Protein AF-A0A128EKQ8-F1 (afdb_monomer_lite)

Structure (mmCIF, N/CA/C/O backbone):
data_AF-A0A128EKQ8-F1
#
_entry.id   AF-A0A128EKQ8-F1
#
loop_
_atom_site.group_PDB
_atom_site.id
_atom_site.type_symbol
_atom_site.label_atom_id
_atom_site.label_alt_id
_atom_site.label_comp_id
_atom_site.label_asym_id
_atom_site.label_entity_id
_atom_site.label_seq_id
_atom_site.pdbx_PDB_ins_code
_atom_site.Cartn_x
_atom_site.Cartn_y
_atom_site.Cartn_z
_atom_site.occupancy
_atom_site.B_iso_or_equiv
_atom_site.auth_seq_id
_atom_site.auth_comp_id
_atom_site.auth_asym_id
_atom_site.auth_atom_id
_atom_site.pdbx_PDB_model_num
ATOM 1 N N . MET A 1 1 ? 12.136 -13.007 -8.899 1.00 87.38 1 MET A N 1
ATOM 2 C CA . MET A 1 1 ? 11.339 -11.833 -8.479 1.00 87.38 1 MET A CA 1
ATOM 3 C C . MET A 1 1 ? 12.293 -10.833 -7.855 1.00 87.38 1 MET A C 1
ATOM 5 O O . MET A 1 1 ? 13.131 -11.245 -7.064 1.00 87.38 1 MET A O 1
ATOM 9 N N . TYR A 1 2 ? 12.200 -9.567 -8.246 1.00 92.62 2 TYR A N 1
ATOM 10 C CA . TYR A 1 2 ? 13.039 -8.482 -7.737 1.00 92.62 2 TYR A CA 1
ATOM 11 C C . TYR A 1 2 ? 12.142 -7.427 -7.087 1.00 92.62 2 TYR A C 1
ATOM 13 O O . TYR A 1 2 ? 10.968 -7.324 -7.442 1.00 92.62 2 TYR A O 1
ATOM 21 N N . ASP A 1 3 ? 12.674 -6.678 -6.122 1.00 93.31 3 ASP A N 1
ATOM 22 C CA . ASP A 1 3 ? 11.979 -5.492 -5.620 1.00 93.31 3 ASP A CA 1
ATOM 23 C C . ASP A 1 3 ? 11.950 -4.441 -6.737 1.00 93.31 3 ASP A C 1
ATOM 25 O O . ASP A 1 3 ? 12.912 -4.289 -7.484 1.00 93.31 3 ASP A O 1
ATOM 29 N N . GLU A 1 4 ? 10.848 -3.711 -6.875 1.00 92.31 4 GLU A N 1
ATOM 30 C CA . GLU A 1 4 ? 10.777 -2.628 -7.855 1.00 92.31 4 GLU A CA 1
ATOM 31 C C . GLU A 1 4 ? 11.747 -1.496 -7.483 1.00 92.31 4 GLU A C 1
ATOM 33 O O . GLU A 1 4 ? 12.268 -0.797 -8.352 1.00 92.31 4 GLU A O 1
ATOM 38 N N . ARG A 1 5 ? 12.050 -1.325 -6.193 1.00 92.25 5 ARG A N 1
ATOM 39 C CA . ARG A 1 5 ? 12.986 -0.313 -5.708 1.00 92.25 5 ARG A CA 1
ATOM 40 C C . ARG A 1 5 ? 14.383 -0.900 -5.524 1.00 92.25 5 ARG A C 1
ATOM 42 O O . ARG A 1 5 ? 14.526 -1.987 -4.970 1.00 92.25 5 ARG A O 1
ATOM 49 N N . PRO A 1 6 ? 15.443 -0.117 -5.794 1.00 92.06 6 PRO A N 1
ATOM 50 C CA . PRO A 1 6 ? 16.815 -0.565 -5.555 1.00 92.06 6 PRO A CA 1
ATOM 51 C C . PRO A 1 6 ? 17.113 -0.821 -4.070 1.00 92.06 6 PRO A C 1
ATOM 53 O O . PRO A 1 6 ? 18.037 -1.563 -3.739 1.00 92.06 6 PRO A O 1
ATOM 56 N N . LYS A 1 7 ? 16.370 -0.175 -3.159 1.00 92.31 7 LYS A N 1
ATOM 57 C CA . LYS A 1 7 ? 16.489 -0.365 -1.710 1.00 92.31 7 LYS A CA 1
ATOM 58 C C . LYS A 1 7 ? 15.235 0.114 -0.975 1.00 92.31 7 LYS A C 1
ATOM 60 O O . LYS A 1 7 ? 14.566 1.053 -1.398 1.00 92.31 7 LYS A O 1
ATOM 65 N N . ASN A 1 8 ? 14.959 -0.496 0.179 1.00 86.69 8 ASN A N 1
ATOM 66 C CA . ASN A 1 8 ? 13.808 -0.184 1.036 1.00 86.69 8 ASN A CA 1
ATOM 67 C C . ASN A 1 8 ? 14.113 0.761 2.214 1.00 86.69 8 ASN A C 1
ATOM 69 O O . ASN A 1 8 ? 13.302 0.855 3.144 1.00 86.69 8 ASN A O 1
ATOM 73 N N . ASP A 1 9 ? 15.249 1.461 2.196 1.00 88.69 9 ASP A N 1
ATOM 74 C CA . ASP A 1 9 ? 15.597 2.437 3.230 1.00 88.69 9 ASP A CA 1
ATOM 75 C C . ASP A 1 9 ? 14.764 3.727 3.130 1.00 88.69 9 ASP A C 1
ATOM 77 O O . ASP A 1 9 ? 14.111 4.009 2.121 1.00 88.69 9 ASP A O 1
ATOM 81 N N . PHE A 1 10 ? 14.778 4.502 4.215 1.00 81.94 10 PHE A N 1
ATOM 82 C CA . PHE A 1 10 ? 13.997 5.729 4.342 1.00 81.94 10 PHE A CA 1
ATOM 83 C C . PHE A 1 10 ? 14.311 6.746 3.235 1.00 81.94 10 PHE A C 1
ATOM 85 O O . PHE A 1 10 ? 13.386 7.236 2.590 1.00 81.94 10 PHE A O 1
ATOM 92 N N . PHE A 1 11 ? 15.590 7.028 2.969 1.00 86.31 11 PHE A N 1
ATOM 93 C CA . PHE A 1 11 ? 15.992 8.051 2.002 1.00 86.31 11 PHE A CA 1
ATOM 94 C C . PHE A 1 11 ? 15.621 7.660 0.574 1.00 86.31 11 PHE A C 1
ATOM 96 O O . PHE A 1 11 ? 15.046 8.472 -0.148 1.00 86.31 11 PHE A O 1
ATOM 103 N N . THR A 1 12 ? 15.872 6.408 0.181 1.00 87.44 12 THR A N 1
ATOM 104 C CA . THR A 1 12 ? 15.485 5.902 -1.145 1.00 87.44 12 THR A CA 1
ATOM 105 C C . THR A 1 12 ? 13.978 6.046 -1.364 1.00 87.44 12 THR A C 1
ATOM 107 O O . THR A 1 12 ? 13.553 6.593 -2.381 1.00 87.44 12 THR A O 1
ATOM 110 N N . LYS A 1 13 ? 13.154 5.654 -0.382 1.00 86.25 13 LYS A N 1
ATOM 111 C CA . LYS A 1 13 ? 11.691 5.817 -0.449 1.00 86.25 13 LYS A CA 1
ATOM 112 C C . LYS A 1 13 ? 11.272 7.282 -0.564 1.00 86.25 13 LYS A C 1
ATOM 114 O O . LYS A 1 13 ? 10.381 7.590 -1.351 1.00 86.25 13 LYS A O 1
ATOM 119 N N . VAL A 1 14 ? 11.895 8.178 0.202 1.00 85.25 14 VAL A N 1
ATOM 120 C CA . VAL A 1 14 ? 11.592 9.617 0.169 1.00 85.25 14 VAL A CA 1
ATOM 121 C C . VAL A 1 14 ? 11.915 10.214 -1.199 1.00 85.25 14 VAL A C 1
ATOM 123 O O . VAL A 1 14 ? 11.042 10.834 -1.800 1.00 85.25 14 VAL A O 1
ATOM 126 N N . PHE A 1 15 ? 13.115 9.982 -1.738 1.00 88.62 15 PHE A N 1
ATOM 127 C CA . PHE A 1 15 ? 13.502 10.532 -3.041 1.00 88.62 15 PHE A CA 1
ATOM 128 C C . PHE A 1 15 ? 12.619 10.021 -4.182 1.00 88.62 15 PHE A C 1
ATOM 130 O O . PHE A 1 15 ? 12.241 10.805 -5.051 1.00 88.62 15 PHE A O 1
ATOM 137 N N . ILE A 1 16 ? 12.233 8.741 -4.157 1.00 86.25 16 ILE A N 1
ATOM 138 C CA . ILE A 1 16 ? 11.288 8.173 -5.130 1.00 86.25 16 ILE A CA 1
ATOM 139 C C . ILE A 1 16 ? 9.922 8.861 -5.027 1.00 86.25 16 ILE A C 1
ATOM 141 O O . ILE A 1 16 ? 9.394 9.330 -6.034 1.00 86.25 16 ILE A O 1
ATOM 145 N N . ARG A 1 17 ? 9.358 8.953 -3.816 1.00 82.75 17 ARG A N 1
ATOM 146 C CA . ARG A 1 17 ? 8.004 9.489 -3.587 1.00 82.75 17 ARG A CA 1
ATOM 147 C C . ARG A 1 17 ? 7.889 10.985 -3.861 1.00 82.75 17 ARG A C 1
ATOM 149 O O . ARG A 1 17 ? 6.844 11.423 -4.321 1.00 82.75 17 ARG A O 1
ATOM 156 N N . LEU A 1 18 ? 8.949 11.752 -3.611 1.00 82.12 18 LEU A N 1
ATOM 157 C CA . LEU A 1 18 ? 9.000 13.179 -3.946 1.00 82.12 18 LEU A CA 1
ATOM 158 C C . LEU A 1 18 ? 9.312 13.431 -5.431 1.00 82.12 18 LEU A C 1
ATOM 160 O O . LEU A 1 18 ? 9.369 14.579 -5.854 1.00 82.12 18 LEU A O 1
ATOM 164 N N . GLY A 1 19 ? 9.554 12.381 -6.223 1.00 79.31 19 GLY A N 1
ATOM 165 C CA . GLY A 1 19 ? 9.932 12.506 -7.632 1.00 79.31 19 GLY A CA 1
ATOM 166 C C . GLY A 1 19 ? 11.354 13.029 -7.855 1.00 79.31 19 GLY A C 1
ATOM 167 O O . GLY A 1 19 ? 11.751 13.257 -8.994 1.00 79.31 19 GLY A O 1
ATOM 168 N N . ILE A 1 20 ? 12.165 13.161 -6.803 1.00 83.44 20 ILE A N 1
ATOM 169 C CA . ILE A 1 20 ? 13.532 13.697 -6.860 1.00 83.44 20 ILE A CA 1
ATOM 170 C C . ILE A 1 20 ? 14.529 12.562 -7.140 1.00 83.44 20 ILE A C 1
ATOM 172 O O . ILE A 1 20 ? 15.524 12.356 -6.440 1.00 83.44 20 ILE A O 1
ATOM 176 N N . LYS A 1 21 ? 14.245 11.783 -8.190 1.00 82.25 21 LYS A N 1
ATOM 177 C CA . LYS A 1 21 ? 15.022 10.590 -8.555 1.00 82.25 21 LYS A CA 1
ATOM 178 C C . LYS A 1 21 ? 16.456 10.910 -8.979 1.00 82.25 21 LYS A C 1
ATOM 180 O O . LYS A 1 21 ? 17.285 10.008 -8.973 1.00 82.25 21 LYS A O 1
ATOM 185 N N . VAL A 1 22 ? 16.778 12.167 -9.301 1.00 85.38 22 VAL A N 1
ATOM 186 C CA . VAL A 1 22 ? 18.135 12.592 -9.692 1.00 85.38 22 VAL A CA 1
ATOM 187 C C . VAL A 1 22 ? 19.197 12.170 -8.666 1.00 85.38 22 VAL A C 1
ATOM 189 O O . VAL A 1 22 ? 20.250 11.673 -9.056 1.00 85.38 22 VAL A O 1
ATOM 192 N N . PHE A 1 23 ? 18.883 12.220 -7.365 1.00 87.25 23 PHE A N 1
ATOM 193 C CA . PHE A 1 23 ? 19.805 11.832 -6.286 1.00 87.25 23 PHE A CA 1
ATOM 194 C C . PHE A 1 23 ? 20.034 10.321 -6.158 1.00 87.25 23 PHE A C 1
ATOM 196 O O . PHE A 1 23 ? 20.970 9.879 -5.493 1.00 87.25 23 PHE A O 1
ATOM 203 N N . ILE A 1 24 ? 19.182 9.511 -6.782 1.00 90.06 24 ILE A N 1
ATOM 204 C CA . ILE A 1 24 ? 19.256 8.047 -6.740 1.00 90.06 24 ILE A CA 1
ATOM 205 C C . ILE A 1 24 ? 19.333 7.424 -8.137 1.00 90.06 24 ILE A C 1
ATOM 207 O O . ILE A 1 24 ? 19.328 6.200 -8.245 1.00 90.06 24 ILE A O 1
ATOM 211 N N . LYS A 1 25 ? 19.459 8.230 -9.200 1.00 91.44 25 LYS A N 1
ATOM 212 C CA . LYS A 1 25 ? 19.458 7.769 -10.597 1.00 91.44 25 LYS A CA 1
ATOM 213 C C . LYS A 1 25 ? 20.523 6.702 -10.833 1.00 91.44 25 LYS A C 1
ATOM 215 O O . LYS A 1 25 ? 20.217 5.641 -11.363 1.00 91.44 25 LYS A O 1
ATOM 220 N N . ASN A 1 26 ? 21.745 6.937 -10.355 1.00 92.62 26 ASN A N 1
ATOM 221 C CA . ASN A 1 26 ? 22.836 5.968 -10.489 1.00 92.62 26 ASN A CA 1
ATOM 222 C C . ASN A 1 26 ? 22.538 4.660 -9.747 1.00 92.62 26 ASN A C 1
ATOM 224 O O . ASN A 1 26 ? 22.802 3.589 -10.281 1.00 92.62 26 ASN A O 1
ATOM 228 N N . LYS A 1 27 ? 21.930 4.729 -8.555 1.00 93.38 27 LYS A N 1
ATOM 229 C CA . LYS A 1 27 ? 21.542 3.532 -7.794 1.00 93.38 27 LYS A CA 1
ATOM 230 C C . LYS A 1 27 ? 20.471 2.724 -8.525 1.00 93.38 27 LYS A C 1
ATOM 232 O O . LYS A 1 27 ? 20.590 1.507 -8.591 1.00 93.38 27 LYS A O 1
ATOM 237 N N . ILE A 1 28 ? 19.462 3.395 -9.084 1.00 94.38 28 ILE A N 1
ATOM 238 C CA . ILE A 1 28 ? 18.415 2.758 -9.896 1.00 94.38 28 ILE A CA 1
ATOM 239 C C . ILE A 1 28 ? 19.052 2.094 -11.126 1.00 94.38 28 ILE A C 1
ATOM 241 O O . ILE A 1 28 ? 18.826 0.914 -11.366 1.00 94.38 28 ILE A O 1
ATOM 245 N N . ASN A 1 29 ? 19.901 2.814 -11.863 1.00 95.12 29 ASN A N 1
ATOM 246 C CA . ASN A 1 29 ? 20.552 2.289 -13.064 1.00 95.12 29 ASN A CA 1
ATOM 247 C C . ASN A 1 29 ? 21.431 1.067 -12.773 1.00 95.12 29 ASN A C 1
ATOM 249 O O . ASN A 1 29 ? 21.309 0.068 -13.471 1.00 95.12 29 ASN A O 1
ATOM 253 N N . ILE A 1 30 ? 22.284 1.126 -11.745 1.00 95.94 30 ILE A N 1
ATOM 254 C CA . ILE A 1 30 ? 23.130 -0.010 -11.343 1.00 95.94 30 ILE A CA 1
ATOM 255 C C . ILE A 1 30 ? 22.255 -1.209 -10.966 1.00 95.94 30 ILE A C 1
ATOM 257 O O . ILE A 1 30 ? 22.499 -2.317 -11.429 1.00 95.94 30 ILE A O 1
ATOM 261 N N . TYR A 1 31 ? 21.205 -0.984 -10.174 1.00 96.75 31 TYR A N 1
ATOM 262 C CA . TYR A 1 31 ? 20.294 -2.041 -9.745 1.00 96.75 31 TYR A CA 1
ATOM 263 C C . TYR A 1 31 ? 19.640 -2.769 -10.926 1.00 96.75 31 TYR A C 1
ATOM 265 O O . TYR A 1 31 ? 19.720 -3.992 -11.018 1.00 96.75 31 TYR A O 1
ATOM 273 N N . TYR A 1 32 ? 19.046 -2.023 -11.858 1.00 96.06 32 TYR A N 1
ATOM 274 C CA . TYR A 1 32 ? 18.362 -2.610 -13.008 1.00 96.06 32 TYR A CA 1
ATOM 275 C C . TYR A 1 32 ? 19.317 -3.172 -14.065 1.00 96.06 32 TYR A C 1
ATOM 277 O O . TYR A 1 32 ? 18.990 -4.188 -14.673 1.00 96.06 32 TYR A O 1
ATOM 285 N N . ASN A 1 33 ? 20.499 -2.578 -14.260 1.00 94.62 33 ASN A N 1
ATOM 286 C CA . ASN A 1 33 ? 21.527 -3.165 -15.122 1.00 94.62 33 ASN A CA 1
ATOM 287 C C . ASN A 1 33 ? 21.983 -4.523 -14.568 1.00 94.62 33 ASN A C 1
ATOM 289 O O . ASN A 1 33 ? 22.048 -5.483 -15.325 1.00 94.62 33 ASN A O 1
ATOM 293 N N . ASN A 1 34 ? 22.191 -4.641 -13.251 1.00 95.38 34 ASN A N 1
ATOM 294 C CA . ASN A 1 34 ? 22.535 -5.921 -12.629 1.00 95.38 34 ASN A CA 1
ATOM 295 C C . ASN A 1 34 ? 21.426 -6.964 -12.833 1.00 95.38 34 ASN A C 1
ATOM 297 O O . ASN A 1 34 ? 21.718 -8.127 -13.102 1.00 95.38 34 ASN A O 1
ATOM 301 N N . ILE A 1 35 ? 20.149 -6.578 -12.723 1.00 94.81 35 ILE A N 1
ATOM 302 C CA . ILE A 1 35 ? 19.030 -7.486 -13.033 1.00 94.81 35 ILE A CA 1
ATOM 303 C C . ILE A 1 35 ? 19.104 -7.931 -14.494 1.00 94.81 35 ILE A C 1
ATOM 305 O O . ILE A 1 35 ? 18.999 -9.123 -14.781 1.00 94.81 35 ILE A O 1
ATOM 309 N N . LEU A 1 36 ? 19.299 -6.983 -15.411 1.00 92.44 36 LEU A N 1
ATOM 310 C CA . LEU A 1 36 ? 19.353 -7.246 -16.842 1.00 92.44 36 LEU A CA 1
ATOM 311 C C . LEU A 1 36 ? 20.521 -8.172 -17.205 1.00 92.44 36 LEU A C 1
ATOM 313 O O . LEU A 1 36 ? 20.341 -9.084 -18.006 1.00 92.44 36 LEU A O 1
ATOM 317 N N . GLU A 1 37 ? 21.704 -7.962 -16.629 1.00 91.19 37 GLU A N 1
ATOM 318 C CA . GLU A 1 37 ? 22.904 -8.784 -16.831 1.00 91.19 37 GLU A CA 1
ATOM 319 C C . GLU A 1 37 ? 22.719 -10.217 -16.330 1.00 91.19 37 GLU A C 1
ATOM 321 O O . GLU A 1 37 ? 23.063 -11.151 -17.049 1.00 91.19 37 GLU A O 1
ATOM 326 N N . ASN A 1 38 ? 22.094 -10.393 -15.163 1.00 90.31 38 ASN A N 1
ATOM 327 C CA . ASN A 1 38 ? 21.831 -11.710 -14.573 1.00 90.31 38 ASN A CA 1
ATOM 328 C C . ASN A 1 38 ? 20.631 -12.447 -15.191 1.00 90.31 38 ASN A C 1
ATOM 330 O O . ASN A 1 38 ? 20.404 -13.618 -14.890 1.00 90.31 38 ASN A O 1
ATOM 334 N N . SER A 1 39 ? 19.849 -11.775 -16.036 1.00 85.25 39 SER A N 1
ATOM 335 C CA . SER A 1 39 ? 18.696 -12.370 -16.707 1.00 85.25 39 SER A CA 1
ATOM 336 C C . SER A 1 39 ? 19.102 -12.924 -18.073 1.00 85.25 39 SER A C 1
ATOM 338 O O . SER A 1 39 ? 19.519 -12.178 -18.964 1.00 85.25 39 SER A O 1
ATOM 340 N N . LEU A 1 40 ? 18.950 -14.236 -18.257 1.00 77.94 40 LEU A N 1
ATOM 341 C CA . LEU A 1 40 ? 19.087 -14.890 -19.558 1.00 77.94 40 LEU A CA 1
ATOM 342 C C . LEU A 1 40 ? 17.722 -14.904 -20.254 1.00 77.94 40 LEU A C 1
ATOM 344 O O . LEU A 1 40 ? 16.796 -15.504 -19.727 1.00 77.94 40 LEU A O 1
ATOM 348 N N . LYS A 1 41 ? 17.638 -14.233 -21.413 1.00 86.38 41 LYS A N 1
ATOM 349 C CA . LYS A 1 41 ? 16.508 -14.189 -22.364 1.00 86.38 41 LYS A CA 1
ATOM 350 C C . LYS A 1 41 ? 15.118 -14.089 -21.711 1.00 86.38 41 LYS A C 1
ATOM 352 O O . LYS A 1 41 ? 14.512 -15.083 -21.331 1.00 86.38 41 LYS A O 1
ATOM 357 N N . LEU A 1 42 ? 14.595 -12.870 -21.635 1.00 92.44 42 LEU A N 1
ATOM 358 C CA . LEU A 1 42 ? 13.289 -12.582 -21.047 1.00 92.44 42 LEU A CA 1
ATOM 359 C C . LEU A 1 42 ? 12.203 -12.536 -22.124 1.00 92.44 42 LEU A C 1
ATOM 361 O O . LEU A 1 42 ? 12.261 -11.696 -23.020 1.00 92.44 42 LEU A O 1
ATOM 365 N N . ASP A 1 43 ? 11.184 -13.383 -21.988 1.00 95.00 43 ASP A N 1
ATOM 366 C CA . ASP A 1 43 ? 9.967 -13.296 -22.806 1.00 95.00 43 ASP A CA 1
ATOM 367 C C . ASP A 1 43 ? 8.958 -12.300 -22.214 1.00 95.00 43 ASP A C 1
ATOM 369 O O . ASP A 1 43 ? 8.251 -11.617 -22.951 1.00 95.00 43 ASP A O 1
ATOM 373 N N . TYR A 1 44 ? 8.929 -12.169 -20.882 1.00 95.81 44 TYR A N 1
ATOM 374 C CA . TYR A 1 44 ? 8.026 -11.271 -20.161 1.00 95.81 44 TYR A CA 1
ATOM 375 C C . TYR A 1 44 ? 8.745 -10.516 -19.042 1.00 95.81 44 TYR A C 1
ATOM 377 O O . TYR A 1 44 ? 9.558 -11.080 -18.307 1.00 95.81 44 TYR A O 1
ATOM 385 N N . VAL A 1 45 ? 8.374 -9.251 -18.854 1.00 95.75 45 VAL A N 1
ATOM 386 C CA . VAL A 1 45 ? 8.672 -8.463 -17.655 1.00 95.75 45 VAL A CA 1
ATOM 387 C C . VAL A 1 45 ? 7.351 -7.946 -17.110 1.00 95.75 45 VAL A C 1
ATOM 389 O O . VAL A 1 45 ? 6.650 -7.172 -17.760 1.00 95.75 45 VAL A O 1
ATOM 392 N N . PHE A 1 46 ? 7.023 -8.391 -15.900 1.00 96.31 46 PHE A N 1
ATOM 393 C CA . PHE A 1 46 ? 5.832 -7.965 -15.182 1.00 96.31 46 PHE A CA 1
ATOM 394 C C . PHE A 1 46 ? 6.204 -6.959 -14.093 1.00 96.31 46 PHE A C 1
ATOM 396 O O . PHE A 1 46 ? 7.005 -7.265 -13.206 1.00 96.31 46 PHE A O 1
ATOM 403 N N . ILE A 1 47 ? 5.634 -5.758 -14.170 1.00 95.44 47 ILE A N 1
ATOM 404 C CA . ILE A 1 47 ? 5.931 -4.636 -13.280 1.00 95.44 47 ILE A CA 1
ATOM 405 C C . ILE A 1 47 ? 4.674 -4.299 -12.484 1.00 95.44 47 ILE A C 1
ATOM 407 O O . ILE A 1 47 ? 3.666 -3.870 -13.041 1.00 95.44 47 ILE A O 1
ATOM 411 N N . ILE A 1 48 ? 4.752 -4.459 -11.166 1.00 93.69 48 ILE A N 1
ATOM 412 C CA . ILE A 1 48 ? 3.662 -4.114 -10.253 1.00 93.69 48 ILE A CA 1
ATOM 413 C C . ILE A 1 48 ? 3.922 -2.707 -9.714 1.00 93.69 48 ILE A C 1
ATOM 415 O O . ILE A 1 48 ? 4.888 -2.491 -8.984 1.00 93.69 48 ILE A O 1
ATOM 419 N N . SER A 1 49 ? 3.056 -1.765 -10.077 1.00 90.44 49 SER A N 1
ATOM 420 C CA . SER A 1 49 ? 2.995 -0.389 -9.571 1.00 90.44 49 SER A CA 1
ATOM 421 C C . SER A 1 49 ? 4.338 0.334 -9.543 1.00 90.44 49 SER A C 1
ATOM 423 O O . SER A 1 49 ? 4.852 0.640 -8.460 1.00 90.44 49 SER A O 1
ATOM 425 N N . PRO A 1 50 ? 4.909 0.624 -10.725 1.00 92.19 50 PRO A N 1
ATOM 426 C CA . PRO A 1 50 ? 6.238 1.204 -10.850 1.00 92.19 50 PRO A CA 1
ATOM 427 C C . PRO A 1 50 ? 6.402 2.473 -10.003 1.00 92.19 50 PRO A C 1
ATOM 429 O O . PRO A 1 50 ? 5.613 3.419 -10.088 1.00 92.19 50 PRO A O 1
ATOM 432 N N . GLU A 1 51 ? 7.467 2.519 -9.203 1.00 90.31 51 GLU A N 1
ATOM 433 C CA . GLU A 1 51 ? 7.860 3.690 -8.422 1.00 90.31 51 GLU A CA 1
ATOM 434 C C . GLU A 1 51 ? 9.212 4.230 -8.885 1.00 90.31 51 GLU A C 1
ATOM 436 O O . GLU A 1 51 ? 9.383 5.445 -8.999 1.00 90.31 51 GLU A O 1
ATOM 441 N N . SER A 1 52 ? 10.179 3.359 -9.170 1.00 92.31 52 SER A N 1
ATOM 442 C CA . SER A 1 52 ? 11.576 3.692 -9.422 1.00 92.31 52 SER A CA 1
ATOM 443 C C . SER A 1 52 ? 12.004 3.507 -10.879 1.00 92.31 52 SER A C 1
ATOM 445 O O . SER A 1 52 ? 12.683 4.411 -11.381 1.00 92.31 52 SER A O 1
ATOM 447 N N . ILE A 1 53 ? 11.550 2.449 -11.565 1.00 93.44 53 ILE A N 1
ATOM 448 C CA . ILE A 1 53 ? 11.934 2.124 -12.948 1.00 93.44 53 ILE A CA 1
ATOM 449 C C . ILE A 1 53 ? 11.648 3.292 -13.903 1.00 93.44 53 ILE A C 1
ATOM 451 O O . ILE A 1 53 ? 10.741 4.103 -13.679 1.00 93.44 53 ILE A O 1
ATOM 455 N N . THR A 1 54 ? 12.463 3.416 -14.950 1.00 93.44 54 THR A N 1
ATOM 456 C CA . THR A 1 54 ? 12.365 4.492 -15.942 1.00 93.44 54 THR A CA 1
ATOM 457 C C . THR A 1 54 ? 12.143 3.940 -17.345 1.00 93.44 54 THR A C 1
ATOM 459 O O . THR A 1 54 ? 12.432 2.778 -17.627 1.00 93.44 54 THR A O 1
ATOM 462 N N . VAL A 1 55 ? 11.662 4.806 -18.239 1.00 94.50 55 VAL A N 1
ATOM 463 C CA . VAL A 1 55 ? 11.528 4.523 -19.676 1.00 94.50 55 VAL A CA 1
ATOM 464 C C . VAL A 1 55 ? 12.857 4.048 -20.266 1.00 94.50 55 VAL A C 1
ATOM 466 O O . VAL A 1 55 ? 12.890 3.068 -21.002 1.00 94.50 55 VAL A O 1
ATOM 469 N N . GLU A 1 56 ? 13.965 4.695 -19.888 1.00 95.12 56 GLU A N 1
ATOM 470 C CA . GLU A 1 56 ? 15.300 4.342 -20.383 1.00 95.12 56 GLU A CA 1
ATOM 471 C C . GLU A 1 56 ? 15.671 2.904 -20.000 1.00 95.12 56 GLU A C 1
ATOM 473 O O . GLU A 1 56 ? 16.289 2.188 -20.783 1.00 95.12 56 GLU A O 1
ATOM 478 N N . ILE A 1 57 ? 15.276 2.465 -18.802 1.00 95.56 57 ILE A N 1
ATOM 479 C CA . ILE A 1 57 ? 15.512 1.099 -18.340 1.00 95.56 57 ILE A CA 1
ATOM 480 C C . ILE A 1 57 ? 14.637 0.119 -19.119 1.00 95.56 57 ILE A C 1
ATOM 482 O O . ILE A 1 57 ? 15.173 -0.851 -19.642 1.00 95.56 57 ILE A O 1
ATOM 486 N N . ILE A 1 58 ? 13.331 0.374 -19.263 1.00 95.44 58 ILE A N 1
ATOM 487 C CA . ILE A 1 58 ? 12.439 -0.503 -20.046 1.00 95.44 58 ILE A CA 1
ATOM 488 C C . ILE A 1 58 ? 12.957 -0.678 -21.479 1.00 95.44 58 ILE A C 1
ATOM 490 O O . ILE A 1 58 ? 12.989 -1.800 -21.980 1.00 95.44 58 ILE A O 1
ATOM 494 N N . ASN A 1 59 ? 13.429 0.397 -22.113 1.00 95.56 59 ASN A N 1
ATOM 495 C CA . ASN A 1 59 ? 14.004 0.316 -23.454 1.00 95.56 59 ASN A CA 1
ATOM 496 C C . ASN A 1 59 ? 15.248 -0.581 -23.489 1.00 95.56 59 ASN A C 1
ATOM 498 O O . ASN A 1 59 ? 15.308 -1.467 -24.330 1.00 95.56 59 ASN A O 1
ATOM 502 N N . LYS A 1 60 ? 16.161 -0.489 -22.512 1.00 95.12 60 LYS A N 1
ATOM 503 C CA . LYS A 1 60 ? 17.302 -1.426 -22.419 1.00 95.12 60 LYS A CA 1
ATOM 504 C C . LYS A 1 60 ? 16.874 -2.889 -22.291 1.00 95.12 60 LYS A C 1
ATOM 506 O O . LYS A 1 60 ? 17.529 -3.774 -22.839 1.00 95.12 60 LYS A O 1
ATOM 511 N N . PHE A 1 61 ? 15.798 -3.156 -21.548 1.00 94.94 61 PHE A N 1
ATOM 512 C CA . PHE A 1 61 ? 15.242 -4.505 -21.444 1.00 94.94 61 PHE A CA 1
ATOM 513 C C . PHE A 1 61 ? 14.752 -5.009 -22.808 1.00 94.94 61 PHE A C 1
ATOM 515 O O . PHE A 1 61 ? 15.056 -6.152 -23.158 1.00 94.94 61 PHE A O 1
ATOM 522 N N . LYS A 1 62 ? 14.058 -4.161 -23.581 1.00 94.00 62 LYS A N 1
ATOM 523 C CA . LYS A 1 62 ? 13.594 -4.470 -24.944 1.00 94.00 62 LYS A CA 1
ATOM 524 C C . LYS A 1 62 ? 14.748 -4.620 -25.939 1.00 94.00 62 LYS A C 1
ATOM 526 O O . LYS A 1 62 ? 14.757 -5.579 -26.700 1.00 94.00 62 LYS A O 1
ATOM 531 N N . ASP A 1 63 ? 15.759 -3.757 -25.879 1.00 93.88 63 ASP A N 1
ATOM 532 C CA . ASP A 1 63 ? 16.930 -3.811 -26.767 1.00 93.88 63 ASP A CA 1
ATOM 533 C C . ASP A 1 63 ? 17.701 -5.129 -26.603 1.00 93.88 63 ASP A C 1
ATOM 535 O O . ASP A 1 63 ? 18.121 -5.746 -27.581 1.00 93.88 63 ASP A O 1
ATOM 539 N N . LYS A 1 64 ? 17.851 -5.606 -25.359 1.00 93.44 64 LYS A N 1
ATOM 540 C CA . LYS A 1 64 ? 18.492 -6.899 -25.074 1.00 93.44 64 LYS A CA 1
ATOM 541 C C . LYS A 1 64 ? 17.598 -8.095 -25.433 1.00 93.44 64 LYS A C 1
ATOM 543 O O . LYS A 1 64 ? 18.110 -9.190 -25.659 1.00 93.44 64 LYS A O 1
ATOM 548 N N . ASN A 1 65 ? 16.279 -7.913 -25.462 1.00 93.69 65 ASN A N 1
ATOM 549 C CA . ASN A 1 65 ? 15.297 -8.978 -25.662 1.00 93.69 65 ASN A CA 1
ATOM 550 C C . ASN A 1 65 ? 14.234 -8.524 -26.684 1.00 93.69 65 ASN A C 1
ATOM 552 O O . ASN A 1 65 ? 13.162 -8.075 -26.281 1.00 93.69 65 ASN A O 1
ATOM 556 N N . PRO A 1 66 ? 14.485 -8.656 -28.001 1.00 90.44 66 PRO A N 1
ATOM 557 C CA . PRO A 1 66 ? 13.624 -8.071 -29.039 1.00 90.44 66 PRO A CA 1
ATOM 558 C C . PRO A 1 66 ? 12.151 -8.515 -29.018 1.00 90.44 66 PRO A C 1
ATOM 560 O O . PRO A 1 66 ? 11.285 -7.784 -29.485 1.00 90.44 66 PRO A O 1
ATOM 563 N N . ASN A 1 67 ? 11.858 -9.695 -28.458 1.00 93.50 67 ASN A N 1
ATOM 564 C CA . ASN A 1 67 ? 10.499 -10.243 -28.350 1.00 93.50 67 ASN A CA 1
ATOM 565 C C . ASN A 1 67 ? 9.859 -10.025 -26.968 1.00 93.50 67 ASN A C 1
ATOM 567 O O . ASN A 1 67 ? 8.805 -10.595 -26.687 1.00 93.50 67 ASN A O 1
ATOM 571 N N . LEU A 1 68 ? 10.501 -9.246 -26.094 1.00 96.38 68 LEU A N 1
ATOM 572 C CA . LEU A 1 68 ? 10.059 -9.039 -24.723 1.00 96.38 68 LEU A CA 1
ATOM 573 C C . LEU A 1 68 ? 8.689 -8.366 -24.661 1.00 96.38 68 LEU A C 1
ATOM 575 O O . LEU A 1 68 ? 8.485 -7.296 -25.234 1.00 96.38 68 LEU A O 1
ATOM 579 N N . LYS A 1 69 ? 7.798 -8.952 -23.861 1.00 97.44 69 LYS A N 1
ATOM 580 C CA . LYS A 1 69 ? 6.502 -8.386 -23.505 1.00 97.44 69 LYS A CA 1
ATOM 581 C C . LYS A 1 69 ? 6.547 -7.706 -22.146 1.00 97.44 69 LYS A C 1
ATOM 583 O O . LYS A 1 69 ? 6.903 -8.314 -21.136 1.00 97.44 69 LYS A O 1
ATOM 588 N N . ILE A 1 70 ? 6.166 -6.436 -22.115 1.00 97.38 70 ILE A N 1
ATOM 589 C CA . ILE A 1 70 ? 6.054 -5.653 -20.887 1.00 97.38 70 ILE A CA 1
ATOM 590 C C . ILE A 1 70 ? 4.601 -5.661 -20.430 1.00 97.38 70 ILE A C 1
ATOM 592 O O . ILE A 1 70 ? 3.709 -5.233 -21.158 1.00 97.38 70 ILE A O 1
ATOM 596 N N . ILE A 1 71 ? 4.369 -6.109 -19.202 1.00 97.38 71 ILE A N 1
ATOM 597 C CA . ILE A 1 71 ? 3.055 -6.066 -18.567 1.00 97.38 71 ILE A CA 1
ATOM 598 C C . ILE A 1 71 ? 3.163 -5.179 -17.331 1.00 97.38 71 ILE A C 1
ATOM 600 O O . ILE A 1 71 ? 4.030 -5.398 -16.484 1.00 97.38 71 ILE A O 1
ATOM 604 N N . ILE A 1 72 ? 2.286 -4.186 -17.213 1.00 96.56 72 ILE A N 1
ATOM 605 C CA . ILE A 1 72 ? 2.227 -3.295 -16.050 1.00 96.56 72 ILE A CA 1
ATOM 606 C C . ILE A 1 72 ? 0.901 -3.501 -15.331 1.00 96.56 72 ILE A C 1
ATOM 608 O O . ILE A 1 72 ? -0.149 -3.479 -15.961 1.00 96.56 72 ILE A O 1
ATOM 612 N N . TYR A 1 73 ? 0.939 -3.668 -14.012 1.00 96.00 73 TYR A N 1
ATOM 613 C CA . TYR A 1 73 ? -0.258 -3.692 -13.175 1.00 96.00 73 TYR A CA 1
ATOM 614 C C . TYR A 1 73 ? -0.192 -2.612 -12.100 1.00 96.00 73 TYR A C 1
ATOM 616 O O . TYR A 1 73 ? 0.701 -2.626 -11.256 1.00 96.00 73 TYR A O 1
ATOM 624 N N . MET A 1 74 ? -1.146 -1.686 -12.125 1.00 94.12 74 MET A N 1
ATOM 625 C CA . MET A 1 74 ? -1.306 -0.600 -11.166 1.00 94.12 74 MET A CA 1
ATOM 626 C C . MET A 1 74 ? -2.252 -1.029 -10.033 1.00 94.12 74 MET A C 1
ATOM 628 O O . MET A 1 74 ? -3.458 -1.150 -10.221 1.00 94.12 74 MET A O 1
ATOM 632 N N . TRP A 1 75 ? -1.700 -1.224 -8.836 1.00 92.50 75 TRP A N 1
ATOM 633 C CA . TRP A 1 75 ? -2.431 -1.450 -7.574 1.00 92.50 75 TRP A CA 1
ATOM 634 C C . TRP A 1 75 ? -2.743 -0.155 -6.799 1.00 92.50 75 TRP A C 1
ATOM 636 O O . TRP A 1 75 ? -3.186 -0.199 -5.656 1.00 92.50 75 TRP A O 1
ATOM 646 N N . ASP A 1 76 ? -2.380 0.996 -7.371 1.00 89.62 76 ASP A N 1
ATOM 647 C CA . ASP A 1 76 ? -2.609 2.351 -6.861 1.00 89.62 76 ASP A CA 1
ATOM 648 C C . ASP A 1 76 ? -2.963 3.223 -8.071 1.00 89.62 76 ASP A C 1
ATOM 650 O O . ASP A 1 76 ? -2.487 2.949 -9.174 1.00 89.62 76 ASP A O 1
ATOM 654 N N . SER A 1 77 ? -3.805 4.235 -7.877 1.00 90.06 77 SER A N 1
ATOM 655 C CA . SER A 1 77 ? -4.358 5.026 -8.974 1.00 90.06 77 SER A CA 1
ATOM 656 C C . SER A 1 77 ? -3.233 5.689 -9.774 1.00 90.06 77 SER A C 1
ATOM 658 O O . SER A 1 77 ? -2.298 6.256 -9.190 1.00 90.06 77 SER A O 1
ATOM 660 N N . ILE A 1 78 ? -3.338 5.738 -11.103 1.00 90.50 78 ILE A N 1
ATOM 661 C CA . ILE A 1 78 ? -2.333 6.372 -11.977 1.00 90.50 78 ILE A CA 1
ATOM 662 C C . ILE A 1 78 ? -2.128 7.844 -11.602 1.00 90.50 78 ILE A C 1
ATOM 664 O O . ILE A 1 78 ? -0.996 8.337 -11.607 1.00 90.50 78 ILE A O 1
ATOM 668 N N . LYS A 1 79 ? -3.182 8.541 -11.156 1.00 87.31 79 LYS A N 1
ATOM 669 C CA . LYS A 1 79 ? -3.090 9.926 -10.646 1.00 87.31 79 LYS A CA 1
ATOM 670 C C . LYS A 1 79 ? -2.078 10.099 -9.500 1.00 87.31 79 LYS A C 1
ATOM 672 O O . LYS A 1 79 ? -1.434 11.146 -9.406 1.00 87.31 79 LYS A O 1
ATOM 677 N N . ASN A 1 80 ? -1.895 9.076 -8.658 1.00 85.12 80 ASN A N 1
ATOM 678 C CA . ASN A 1 80 ? -0.945 9.078 -7.538 1.00 85.12 80 ASN A CA 1
ATOM 679 C C . ASN A 1 80 ? 0.490 8.777 -8.002 1.00 85.12 80 ASN A C 1
ATOM 681 O O . ASN A 1 80 ? 1.460 9.024 -7.281 1.00 85.12 80 ASN A O 1
ATOM 685 N N . LYS A 1 81 ? 0.640 8.265 -9.226 1.00 84.56 81 LYS A N 1
ATOM 686 C CA . LYS A 1 81 ? 1.889 7.793 -9.818 1.00 84.56 81 LYS A CA 1
ATOM 687 C C . LYS A 1 81 ? 2.105 8.466 -11.172 1.00 84.56 81 LYS A C 1
ATOM 689 O O . LYS A 1 81 ? 2.206 7.800 -12.191 1.00 84.56 81 LYS A O 1
ATOM 694 N N . LYS A 1 82 ? 2.251 9.795 -11.190 1.00 73.62 82 LYS A N 1
ATOM 695 C CA . LYS A 1 82 ? 2.409 10.586 -12.435 1.00 73.62 82 LYS A CA 1
ATOM 696 C C . LYS A 1 82 ? 3.485 10.057 -13.401 1.00 73.62 82 LYS A C 1
ATOM 698 O O . LYS A 1 82 ? 3.355 10.202 -14.609 1.00 73.62 82 LYS A O 1
ATOM 703 N N . ASN A 1 83 ? 4.527 9.411 -12.875 1.00 80.31 83 ASN A N 1
ATOM 704 C CA . ASN A 1 83 ? 5.608 8.816 -13.668 1.00 80.31 83 ASN A CA 1
ATOM 705 C C . ASN A 1 83 ? 5.271 7.441 -14.277 1.00 80.31 83 ASN A C 1
ATOM 707 O O . ASN A 1 83 ? 6.087 6.908 -15.023 1.00 80.31 83 ASN A O 1
ATOM 711 N N . ALA A 1 84 ? 4.117 6.852 -13.956 1.00 86.62 84 ALA A N 1
ATOM 712 C CA . ALA A 1 84 ? 3.682 5.565 -14.487 1.00 86.62 84 ALA A CA 1
ATOM 713 C C . ALA A 1 84 ? 3.160 5.683 -15.922 1.00 86.62 84 ALA A C 1
ATOM 715 O O . ALA A 1 84 ? 3.396 4.782 -16.718 1.00 86.62 84 ALA A O 1
ATOM 716 N N . LEU A 1 85 ? 2.524 6.803 -16.287 1.00 88.88 85 LEU A N 1
ATOM 717 C CA . LEU A 1 85 ? 1.910 6.967 -17.608 1.00 88.88 85 LEU A CA 1
ATOM 718 C C . LEU A 1 85 ? 2.912 6.816 -18.776 1.00 88.88 85 LEU A C 1
ATOM 720 O O . LEU A 1 85 ? 2.622 6.061 -19.702 1.00 88.88 85 LEU A O 1
ATOM 724 N N . PRO A 1 86 ? 4.125 7.410 -18.738 1.00 91.88 86 PRO A N 1
ATOM 725 C CA . PRO A 1 86 ? 5.134 7.150 -19.767 1.00 91.88 86 PRO A CA 1
ATOM 726 C C . PRO A 1 86 ? 5.584 5.684 -19.857 1.00 91.88 86 PRO A C 1
ATOM 728 O O . PRO A 1 86 ? 5.995 5.247 -20.925 1.00 91.88 86 PRO A O 1
ATOM 731 N N . LEU A 1 87 ? 5.529 4.929 -18.754 1.00 93.38 87 LEU A N 1
ATOM 732 C CA . LEU A 1 87 ? 5.877 3.503 -18.737 1.00 93.38 87 LEU A CA 1
ATOM 733 C C . LEU A 1 87 ? 4.746 2.659 -19.329 1.00 93.38 87 LEU A C 1
ATOM 735 O O . LEU A 1 87 ? 5.017 1.731 -20.083 1.00 93.38 87 LEU A O 1
ATOM 739 N N . ILE A 1 88 ? 3.495 3.013 -19.022 1.00 92.81 88 ILE A N 1
ATOM 740 C CA . ILE A 1 88 ? 2.287 2.389 -19.580 1.00 92.81 88 ILE A CA 1
ATOM 741 C C . ILE A 1 88 ? 2.291 2.485 -21.106 1.00 92.81 88 ILE A C 1
ATOM 743 O O . ILE A 1 88 ? 2.031 1.489 -21.766 1.00 92.81 88 ILE A O 1
ATOM 747 N N . ASN A 1 89 ? 2.720 3.617 -21.672 1.00 91.56 89 ASN A N 1
ATOM 748 C CA . ASN A 1 89 ? 2.854 3.780 -23.126 1.00 91.56 89 ASN A CA 1
ATOM 749 C C . ASN A 1 89 ? 3.833 2.790 -23.787 1.00 91.56 89 ASN A C 1
ATOM 751 O O . ASN A 1 89 ? 3.823 2.641 -25.006 1.00 91.56 89 ASN A O 1
ATOM 755 N N . LEU A 1 90 ? 4.723 2.167 -23.012 1.00 93.62 90 LEU A N 1
ATOM 756 C CA . LEU A 1 90 ? 5.674 1.166 -23.495 1.00 93.62 90 LEU A CA 1
ATOM 757 C C . LEU A 1 90 ? 5.215 -0.262 -23.192 1.00 93.62 90 LEU A C 1
ATOM 759 O O . LEU A 1 90 ? 5.911 -1.201 -23.583 1.00 93.62 90 LEU A O 1
ATOM 763 N N . ALA A 1 91 ? 4.114 -0.438 -22.465 1.00 95.38 91 ALA A N 1
ATOM 764 C CA . ALA A 1 91 ? 3.612 -1.744 -22.089 1.00 95.38 91 ALA A CA 1
ATOM 765 C C . ALA A 1 91 ? 2.879 -2.404 -23.263 1.00 95.38 91 ALA A C 1
ATOM 767 O O . ALA A 1 91 ? 2.167 -1.748 -24.014 1.00 95.38 91 ALA A O 1
ATOM 768 N N . ASP A 1 92 ? 3.037 -3.717 -23.403 1.00 96.69 92 ASP A N 1
ATOM 769 C CA . ASP A 1 92 ? 2.208 -4.527 -24.296 1.00 96.69 92 ASP A CA 1
ATOM 770 C C . ASP A 1 92 ? 0.820 -4.765 -23.686 1.00 96.69 92 ASP A C 1
ATOM 772 O O . ASP A 1 92 ? -0.155 -4.920 -24.415 1.00 96.69 92 ASP A O 1
ATOM 776 N N . LYS A 1 93 ? 0.738 -4.801 -22.349 1.00 96.69 93 LYS A N 1
ATOM 777 C CA . LYS A 1 93 ? -0.517 -4.797 -21.591 1.00 96.69 93 LYS A CA 1
ATOM 778 C C . LYS A 1 93 ? -0.400 -3.948 -20.339 1.00 96.69 93 LYS A C 1
ATOM 780 O O . LYS A 1 93 ? 0.609 -4.013 -19.631 1.00 96.69 93 LYS A O 1
ATOM 785 N N . SER A 1 94 ? -1.459 -3.214 -20.025 1.00 96.50 94 SER A N 1
ATOM 786 C CA . SER A 1 94 ? -1.546 -2.440 -18.795 1.00 96.50 94 SER A CA 1
ATOM 787 C C . SER A 1 94 ? -2.859 -2.709 -18.075 1.00 96.50 94 SER A C 1
ATOM 789 O O . SER A 1 94 ? -3.913 -2.782 -18.696 1.00 96.50 94 SER A O 1
ATOM 791 N N . PHE A 1 95 ? -2.771 -2.890 -16.764 1.00 96.81 95 PHE A N 1
ATOM 792 C CA . PHE A 1 95 ? -3.898 -3.203 -15.903 1.00 96.81 95 PHE A CA 1
ATOM 793 C C . PHE A 1 95 ? -3.991 -2.192 -14.761 1.00 96.81 95 PHE A C 1
ATOM 795 O O . PHE A 1 95 ? -2.959 -1.753 -14.246 1.00 96.81 95 PHE A O 1
ATOM 802 N N . THR A 1 96 ? -5.201 -1.877 -14.307 1.00 96.00 96 THR A N 1
ATOM 803 C CA . THR A 1 96 ? -5.447 -1.023 -13.134 1.00 96.00 96 THR A CA 1
ATOM 804 C C . THR A 1 96 ? -6.550 -1.580 -12.240 1.00 96.00 96 THR A C 1
ATOM 806 O O . THR A 1 96 ? -7.507 -2.179 -12.726 1.00 96.00 96 THR A O 1
ATOM 809 N N . PHE A 1 97 ? -6.426 -1.368 -10.931 1.00 94.50 97 PHE A N 1
ATOM 810 C CA . PHE A 1 97 ? -7.496 -1.652 -9.971 1.00 94.50 97 PHE A CA 1
ATOM 811 C C . PHE A 1 97 ? -8.488 -0.485 -9.788 1.00 94.50 97 PHE A C 1
ATOM 813 O O . PHE A 1 97 ? -9.544 -0.697 -9.196 1.00 94.50 97 PHE A O 1
ATOM 820 N N . ASP A 1 98 ? -8.138 0.733 -10.225 1.00 93.50 98 ASP A N 1
ATOM 821 C CA . ASP A 1 98 ? -8.978 1.936 -10.111 1.00 93.50 98 ASP A CA 1
ATOM 822 C C . ASP A 1 98 ? -9.730 2.127 -11.431 1.00 93.50 98 ASP A C 1
ATOM 824 O O . ASP A 1 98 ? -9.130 2.419 -12.464 1.00 93.50 98 ASP A O 1
ATOM 828 N N . ASP A 1 99 ? -11.047 1.943 -11.410 1.00 92.31 99 ASP A N 1
ATOM 829 C CA . ASP A 1 99 ? -11.906 2.086 -12.588 1.00 92.31 99 ASP A CA 1
ATOM 830 C C . ASP A 1 99 ? -11.883 3.508 -13.172 1.00 92.31 99 ASP A C 1
ATOM 832 O O . ASP A 1 99 ? -12.049 3.689 -14.380 1.00 92.31 99 ASP A O 1
ATOM 836 N N . GLY A 1 100 ? -11.588 4.520 -12.354 1.00 92.38 100 GLY A N 1
ATOM 837 C CA . GLY A 1 100 ? -11.402 5.895 -12.805 1.00 92.38 100 GLY A CA 1
ATOM 838 C C . GLY A 1 100 ? -10.207 6.075 -13.745 1.00 92.38 100 GLY A C 1
ATOM 839 O O . GLY A 1 100 ? -10.205 7.004 -14.554 1.00 92.38 100 GLY A O 1
ATOM 840 N N . ASP A 1 101 ? -9.211 5.187 -13.689 1.00 93.25 101 ASP A N 1
ATOM 841 C CA . ASP A 1 101 ? -8.047 5.236 -14.577 1.00 93.25 101 ASP A CA 1
ATOM 842 C C . ASP A 1 101 ? -8.377 4.773 -16.011 1.00 93.25 101 ASP A C 1
ATOM 844 O O . ASP A 1 101 ? -7.643 5.114 -16.940 1.00 93.25 101 ASP A O 1
ATOM 848 N N . LEU A 1 102 ? -9.500 4.073 -16.225 1.00 93.44 102 LEU A N 1
ATOM 849 C CA . LEU A 1 102 ? -9.961 3.657 -17.561 1.00 93.44 102 LEU A CA 1
ATOM 850 C C . LEU A 1 102 ? -10.308 4.856 -18.457 1.00 93.44 102 LEU A C 1
ATOM 852 O O . LEU A 1 102 ? -10.278 4.763 -19.679 1.00 93.44 102 LEU A O 1
ATOM 856 N N . LEU A 1 103 ? -10.607 6.010 -17.851 1.00 93.06 103 LEU A N 1
ATOM 857 C CA . LEU A 1 103 ? -10.872 7.258 -18.570 1.00 93.06 103 LEU A CA 1
ATOM 858 C C . LEU A 1 103 ? -9.594 7.926 -19.099 1.00 93.06 103 LEU A C 1
ATOM 860 O O . LEU A 1 103 ? -9.677 8.881 -19.868 1.00 93.06 103 LEU A O 1
ATOM 864 N N . ILE A 1 104 ? -8.415 7.473 -18.661 1.00 89.81 104 ILE A N 1
ATOM 865 C CA . ILE A 1 104 ? -7.132 8.065 -19.055 1.00 89.81 104 ILE A CA 1
ATOM 866 C C . ILE A 1 104 ? -6.753 7.592 -20.461 1.00 89.81 104 ILE A C 1
ATOM 868 O O . ILE A 1 104 ? -6.300 8.409 -21.267 1.00 89.81 104 ILE A O 1
ATOM 872 N N . ARG A 1 105 ? -6.916 6.292 -20.750 1.00 86.19 105 ARG A N 1
ATOM 873 C CA . ARG A 1 105 ? -6.628 5.659 -22.048 1.00 86.19 105 ARG A CA 1
ATOM 874 C C . ARG A 1 105 ? -7.433 4.367 -22.231 1.00 86.19 105 ARG A C 1
ATOM 876 O O . ARG A 1 105 ? -7.642 3.634 -21.272 1.00 86.19 105 ARG A O 1
ATOM 883 N N . GLU A 1 106 ? -7.782 4.058 -23.480 1.00 86.94 106 GLU A N 1
ATOM 884 C CA . GLU A 1 106 ? -8.567 2.868 -23.854 1.00 86.94 106 GLU A CA 1
ATOM 885 C C . GLU A 1 106 ? -7.802 1.536 -23.728 1.00 86.94 106 GLU A C 1
ATOM 887 O O . GLU A 1 106 ? -8.421 0.482 -23.624 1.00 86.94 106 GLU A O 1
ATOM 892 N N . ASP A 1 107 ? -6.464 1.561 -23.733 1.00 89.19 107 ASP A N 1
ATOM 893 C CA . ASP A 1 107 ? -5.592 0.377 -23.636 1.00 89.19 107 ASP A CA 1
ATOM 894 C C . ASP A 1 107 ? -5.262 -0.040 -22.190 1.00 89.19 107 ASP A C 1
ATOM 896 O O . ASP A 1 107 ? -4.459 -0.952 -21.958 1.00 89.19 107 ASP A O 1
ATOM 900 N N . ILE A 1 108 ? -5.870 0.629 -21.208 1.00 94.62 108 ILE A N 1
ATOM 901 C CA . ILE A 1 108 ? -5.805 0.250 -19.799 1.00 94.62 108 ILE A CA 1
ATOM 902 C C . ILE A 1 108 ? -6.972 -0.692 -19.503 1.00 94.62 108 ILE A C 1
ATOM 904 O O . ILE A 1 108 ? -8.136 -0.322 -19.623 1.00 94.62 108 ILE A O 1
ATOM 908 N N . GLU A 1 109 ? -6.658 -1.913 -19.076 1.00 96.25 109 GLU A N 1
ATOM 909 C CA . GLU A 1 109 ? -7.649 -2.926 -18.716 1.00 96.25 109 GLU A CA 1
ATOM 910 C C . GLU A 1 109 ? -7.917 -2.918 -17.196 1.00 96.25 109 GLU A C 1
ATOM 912 O O . GLU A 1 109 ? -7.007 -2.768 -16.376 1.00 96.25 109 GLU A O 1
ATOM 917 N N . PHE A 1 110 ? -9.169 -3.113 -16.779 1.00 96.38 110 PHE A N 1
ATOM 918 C CA . PHE A 1 110 ? -9.494 -3.244 -15.356 1.00 96.38 110 PHE A CA 1
ATOM 919 C C . PHE A 1 110 ? -9.095 -4.627 -14.824 1.00 96.38 110 PHE A C 1
ATOM 921 O O . PHE A 1 110 ? -9.481 -5.655 -15.383 1.00 96.38 110 PHE A O 1
ATOM 928 N N . LEU A 1 111 ? -8.373 -4.657 -13.705 1.00 95.50 111 LEU A N 1
ATOM 929 C CA . LEU A 1 111 ? -8.041 -5.868 -12.961 1.00 95.50 111 LEU A CA 1
ATOM 930 C C . LEU A 1 111 ? -8.116 -5.586 -11.449 1.00 95.50 111 LEU A C 1
ATOM 932 O O . LEU A 1 111 ? -7.272 -4.853 -10.918 1.00 95.50 111 LEU A O 1
ATOM 936 N N . PRO A 1 112 ? -9.090 -6.168 -10.723 1.00 92.81 112 PRO A N 1
ATOM 937 C CA . PRO A 1 112 ? -9.268 -5.891 -9.303 1.00 92.81 112 PRO A CA 1
ATOM 938 C C . PRO A 1 112 ? -8.077 -6.381 -8.471 1.00 92.81 112 PRO A C 1
ATOM 940 O O . PRO A 1 112 ? -7.327 -7.270 -8.880 1.00 92.81 112 PRO A O 1
ATOM 943 N N . LEU A 1 113 ? -7.922 -5.812 -7.272 1.00 90.81 113 LEU A N 1
ATOM 944 C CA . LEU A 1 113 ? -6.951 -6.299 -6.291 1.00 90.81 113 LEU A CA 1
ATOM 945 C C . LEU A 1 113 ? -7.260 -7.746 -5.879 1.00 90.81 113 LEU A C 1
ATOM 947 O O . LEU A 1 113 ? -8.402 -8.204 -5.920 1.00 90.81 113 LEU A O 1
ATOM 951 N N . PHE A 1 114 ? -6.228 -8.452 -5.425 1.00 87.56 114 PHE A N 1
ATOM 952 C CA . PHE A 1 114 ? -6.330 -9.821 -4.930 1.00 87.56 114 PHE A CA 1
ATOM 953 C C . PHE A 1 114 ? -6.297 -9.871 -3.398 1.00 87.56 114 PHE A C 1
ATOM 955 O O . PHE A 1 114 ? -5.748 -8.991 -2.734 1.00 87.56 114 PHE A O 1
ATOM 962 N N . TYR A 1 115 ? -6.849 -10.943 -2.833 1.00 85.88 115 TYR A N 1
ATOM 963 C CA . TYR A 1 115 ? -6.788 -11.250 -1.404 1.00 85.88 115 TYR A CA 1
ATOM 964 C C . TYR A 1 115 ? -6.199 -12.647 -1.188 1.00 85.88 115 TYR A C 1
ATOM 966 O O . TYR A 1 115 ? -6.197 -13.486 -2.091 1.00 85.88 115 TYR A O 1
ATOM 974 N N . THR A 1 116 ? -5.651 -12.910 0.001 1.00 85.50 116 THR A N 1
ATOM 975 C CA . THR A 1 116 ? -5.084 -14.229 0.309 1.00 85.50 116 THR A CA 1
ATOM 976 C C . THR A 1 116 ? -6.183 -15.216 0.690 1.00 85.50 116 THR A C 1
ATOM 978 O O . THR A 1 116 ? -7.138 -14.867 1.385 1.00 85.50 116 THR A O 1
ATOM 981 N N . LYS A 1 117 ? -6.026 -16.481 0.276 1.00 85.12 117 LYS A N 1
ATOM 982 C CA . LYS A 1 117 ? -7.006 -17.546 0.540 1.00 85.12 117 LYS A CA 1
ATOM 983 C C . LYS A 1 117 ? -7.299 -17.728 2.033 1.00 85.12 117 LYS A C 1
ATOM 985 O O . LYS A 1 117 ? -8.409 -18.063 2.392 1.00 85.12 117 LYS A O 1
ATOM 990 N N . ASN A 1 118 ? -6.365 -17.409 2.925 1.00 82.38 118 ASN A N 1
ATOM 991 C CA . ASN A 1 118 ? -6.602 -17.481 4.370 1.00 82.38 118 ASN A CA 1
ATOM 992 C C . ASN A 1 118 ? -7.778 -16.611 4.865 1.00 82.38 118 ASN A C 1
ATOM 994 O O . ASN A 1 118 ? -8.255 -16.835 5.972 1.00 82.38 118 ASN A O 1
ATOM 998 N N . TYR A 1 119 ? -8.241 -15.629 4.081 1.00 81.56 119 TYR A N 1
ATOM 999 C CA . TYR A 1 119 ? -9.444 -14.853 4.395 1.00 81.56 119 TYR A CA 1
ATOM 1000 C C . TYR A 1 119 ? -10.748 -15.482 3.863 1.00 81.56 119 TYR A C 1
ATOM 1002 O O . TYR A 1 119 ? -11.818 -15.032 4.263 1.00 81.56 119 TYR A O 1
ATOM 1010 N N . SER A 1 120 ? -10.703 -16.505 2.993 1.00 78.31 120 SER A N 1
ATOM 1011 C CA . SER A 1 120 ? -11.916 -17.158 2.466 1.00 78.31 120 SER A CA 1
ATOM 1012 C C . SER A 1 120 ? -12.620 -18.037 3.489 1.00 78.31 120 SER A C 1
ATOM 1014 O O . SER A 1 120 ? -13.832 -18.194 3.421 1.00 78.31 120 SER A O 1
ATOM 1016 N N . ASP A 1 121 ? -11.884 -18.571 4.458 1.00 72.44 121 ASP A N 1
ATOM 1017 C CA . ASP A 1 121 ? -12.408 -19.572 5.395 1.00 72.44 121 ASP A CA 1
ATOM 1018 C C . ASP A 1 121 ? -13.119 -18.918 6.603 1.00 72.44 121 ASP A C 1
ATOM 1020 O O . ASP A 1 121 ? -13.457 -19.571 7.586 1.00 72.44 121 ASP A O 1
ATOM 1024 N N . ILE A 1 122 ? -13.347 -17.598 6.548 1.00 70.06 122 ILE A N 1
ATOM 1025 C CA . ILE A 1 122 ? -13.900 -16.797 7.649 1.00 70.06 122 ILE A CA 1
ATOM 1026 C C . ILE A 1 122 ? -15.437 -16.879 7.751 1.00 70.06 122 ILE A C 1
ATOM 1028 O O . ILE A 1 122 ? -16.004 -16.626 8.814 1.00 70.06 122 ILE A O 1
ATOM 1032 N N . PHE A 1 123 ? -16.132 -17.258 6.677 1.00 64.44 123 PHE A N 1
ATOM 1033 C CA . PHE A 1 123 ? -17.591 -17.106 6.571 1.00 64.44 123 PHE A CA 1
ATOM 1034 C C . PHE A 1 123 ? -18.432 -18.116 7.372 1.00 64.44 123 PHE A C 1
ATOM 1036 O O . PHE A 1 123 ? -19.648 -17.956 7.447 1.00 64.44 123 PHE A O 1
ATOM 1043 N N . GLU A 1 124 ? -17.827 -19.127 7.995 1.00 70.62 124 GLU A N 1
ATOM 1044 C CA . GLU A 1 124 ? -18.571 -20.178 8.709 1.00 70.62 124 GLU A CA 1
ATOM 1045 C C . GLU A 1 124 ? -18.853 -19.853 10.187 1.00 70.62 124 GLU A C 1
ATOM 1047 O O . GLU A 1 124 ? -19.578 -20.585 10.867 1.00 70.62 124 GLU A O 1
ATOM 1052 N N . ASN A 1 125 ? -18.310 -18.752 10.720 1.00 74.88 125 ASN A N 1
ATOM 1053 C CA . A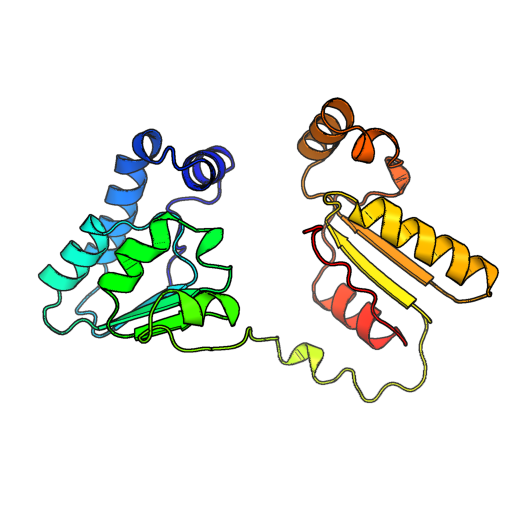SN A 1 125 ? -18.470 -18.443 12.135 1.00 74.88 125 ASN A CA 1
ATOM 1054 C C . ASN A 1 125 ? -19.828 -17.794 12.451 1.00 74.88 125 ASN A C 1
ATOM 1056 O O . ASN A 1 125 ? -20.219 -16.791 11.863 1.00 74.88 125 ASN A O 1
ATOM 1060 N N . THR A 1 126 ? -20.514 -18.324 13.463 1.00 78.81 126 THR A N 1
ATOM 1061 C CA . THR A 1 126 ? -21.770 -17.773 14.007 1.00 78.81 126 THR A CA 1
ATOM 1062 C C . THR A 1 126 ? -21.609 -17.210 15.421 1.00 78.81 126 THR A C 1
ATOM 1064 O O . THR A 1 126 ? -22.525 -16.575 15.948 1.00 78.81 126 THR A O 1
ATOM 1067 N N . LYS A 1 127 ? -20.444 -17.417 16.053 1.00 86.69 127 LYS A N 1
ATOM 1068 C CA . LYS A 1 127 ? -20.128 -16.958 17.411 1.00 86.69 127 LYS A CA 1
ATOM 1069 C C . LYS A 1 127 ? -19.015 -15.918 17.364 1.00 86.69 127 LYS A C 1
ATOM 1071 O O . LYS A 1 127 ? -17.831 -16.245 17.298 1.00 86.69 127 LYS A O 1
ATOM 1076 N N . PHE A 1 128 ? -19.403 -14.650 17.444 1.00 93.12 128 PHE A N 1
ATOM 1077 C 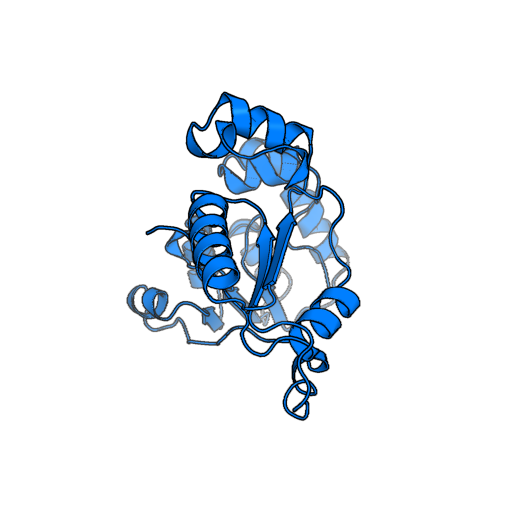CA . PHE A 1 128 ? -18.471 -13.526 17.397 1.00 93.12 128 PHE A CA 1
ATOM 1078 C C . PHE A 1 128 ? -18.070 -13.065 18.802 1.00 93.12 128 PHE A C 1
ATOM 1080 O O . PHE A 1 128 ? -18.901 -12.950 19.705 1.00 93.12 128 PHE A O 1
ATOM 1087 N N . LYS A 1 129 ? -16.779 -12.777 18.986 1.00 96.00 129 LYS A N 1
ATOM 1088 C CA . LYS A 1 129 ? -16.240 -12.156 20.206 1.00 96.00 129 LYS A CA 1
ATOM 1089 C C . LYS A 1 129 ? -16.459 -10.643 20.204 1.00 96.00 129 LYS A C 1
ATOM 1091 O O . LYS A 1 129 ? -16.646 -10.055 21.270 1.00 96.00 129 LYS A O 1
ATOM 1096 N N . TYR A 1 130 ? -16.409 -10.041 19.019 1.00 97.38 130 TYR A N 1
ATOM 1097 C CA . TYR A 1 130 ? -16.547 -8.609 18.794 1.00 97.38 130 TYR A CA 1
ATOM 1098 C C . TYR A 1 130 ? -17.736 -8.344 17.874 1.00 97.38 130 TYR A C 1
ATOM 1100 O O . TYR A 1 130 ? -17.899 -8.999 16.845 1.00 97.38 130 TYR A O 1
ATOM 1108 N N . ASP A 1 131 ? -18.539 -7.348 18.218 1.00 97.31 131 ASP A N 1
ATOM 1109 C CA . ASP A 1 131 ? -19.569 -6.822 17.328 1.00 97.31 131 ASP A CA 1
ATOM 1110 C C . ASP A 1 131 ? -18.935 -5.985 16.214 1.00 97.31 131 ASP A C 1
ATOM 1112 O O . ASP A 1 131 ? -19.356 -6.068 15.063 1.00 97.31 131 ASP A O 1
ATOM 1116 N N . ILE A 1 132 ? -17.892 -5.214 16.544 1.00 98.00 132 ILE A N 1
ATOM 1117 C CA . ILE A 1 132 ? -17.164 -4.362 15.597 1.00 98.00 132 ILE A CA 1
ATOM 1118 C C . ILE A 1 132 ? -15.665 -4.480 15.859 1.00 98.00 132 ILE A C 1
ATOM 1120 O O . ILE A 1 132 ? -15.214 -4.281 16.992 1.00 98.00 132 ILE A O 1
ATOM 1124 N N . SER A 1 133 ? -14.883 -4.729 14.812 1.00 97.88 133 SER A N 1
ATOM 1125 C CA . SER A 1 133 ? -13.435 -4.543 14.851 1.00 97.88 133 SER A CA 1
ATOM 1126 C C . SER A 1 133 ? -12.951 -3.506 13.846 1.00 97.88 133 SER A C 1
ATOM 1128 O O . SER A 1 133 ? -13.509 -3.340 12.768 1.00 97.88 133 SER A O 1
ATOM 1130 N N . PHE A 1 134 ? -11.888 -2.802 14.214 1.00 97.62 134 PHE A N 1
ATOM 1131 C CA . PHE A 1 134 ? -11.140 -1.890 13.365 1.00 97.62 134 PHE A CA 1
ATOM 1132 C C . PHE A 1 134 ? -9.650 -2.153 13.576 1.00 97.62 134 PHE A C 1
ATOM 1134 O O . PHE A 1 134 ? -9.167 -2.165 14.711 1.00 97.62 134 PHE A O 1
ATOM 1141 N N . ILE A 1 135 ? -8.909 -2.335 12.487 1.00 97.12 135 ILE A N 1
ATOM 1142 C CA . ILE A 1 135 ? -7.451 -2.479 12.499 1.00 97.12 135 ILE A CA 1
ATOM 1143 C C . ILE A 1 135 ? -6.910 -1.562 11.412 1.00 97.12 135 ILE A C 1
ATOM 1145 O O . ILE A 1 135 ? -7.161 -1.785 10.231 1.00 97.12 135 ILE A O 1
ATOM 1149 N N . GLY A 1 136 ? -6.157 -0.530 11.788 1.00 94.69 136 GLY A N 1
ATOM 1150 C CA . GLY A 1 136 ? -5.664 0.417 10.795 1.00 94.69 136 GLY A CA 1
ATOM 1151 C C . GLY A 1 136 ? -4.457 1.230 11.230 1.00 94.69 136 GLY A C 1
ATOM 1152 O O . GLY A 1 136 ? -4.262 1.550 12.404 1.00 94.69 136 GLY A O 1
ATOM 1153 N N . THR A 1 137 ? -3.649 1.616 10.244 1.00 93.25 137 THR A N 1
ATOM 1154 C CA . THR A 1 137 ? -2.590 2.609 10.438 1.00 93.25 137 THR A CA 1
ATOM 1155 C C . THR A 1 137 ? -3.212 3.982 10.655 1.00 93.25 137 THR A C 1
ATOM 1157 O O . THR A 1 137 ? -4.102 4.395 9.902 1.00 93.25 137 THR A O 1
ATOM 1160 N N . ILE A 1 138 ? -2.717 4.705 11.657 1.00 91.31 138 ILE A N 1
ATOM 1161 C CA . ILE A 1 138 ? -3.119 6.081 11.938 1.00 91.31 138 ILE A CA 1
ATOM 1162 C C . ILE A 1 138 ? -2.702 6.964 10.766 1.00 91.31 138 ILE A C 1
ATOM 1164 O O . ILE A 1 138 ? -1.517 7.119 10.473 1.00 91.31 138 ILE A O 1
ATOM 1168 N N . HIS A 1 139 ? -3.696 7.549 10.109 1.00 84.12 139 HIS A N 1
ATOM 1169 C CA . HIS A 1 139 ? -3.510 8.445 8.980 1.00 84.12 139 HIS A CA 1
ATOM 1170 C C . HIS A 1 139 ? -4.668 9.448 8.917 1.00 84.12 139 HIS A C 1
ATOM 1172 O O . HIS A 1 139 ? -5.812 9.078 9.178 1.00 84.12 139 HIS A O 1
ATOM 1178 N N . SER A 1 140 ? -4.384 10.702 8.559 1.00 82.50 140 SER A N 1
ATOM 1179 C CA . SER A 1 140 ? -5.391 11.763 8.375 1.00 82.50 140 SER A CA 1
ATOM 1180 C C . SER A 1 140 ? -6.372 11.909 9.559 1.00 82.50 140 SER A C 1
ATOM 1182 O O . SER A 1 140 ? -5.953 12.213 10.674 1.00 82.50 140 SER A O 1
ATOM 1184 N N . ASP A 1 141 ? -7.675 11.742 9.330 1.00 88.25 141 ASP A N 1
ATOM 1185 C CA . ASP A 1 141 ? -8.776 11.762 10.309 1.00 88.25 141 ASP A CA 1
ATOM 1186 C C . ASP A 1 141 ? -9.277 10.371 10.702 1.00 88.25 141 ASP A C 1
ATOM 1188 O O . ASP A 1 141 ? -10.186 10.264 11.526 1.00 88.25 141 ASP A O 1
ATOM 1192 N N . ARG A 1 142 ? -8.655 9.302 10.191 1.00 91.38 142 ARG A N 1
ATOM 1193 C CA . ARG A 1 142 ? -9.072 7.920 10.454 1.00 91.38 142 ARG A CA 1
ATOM 1194 C C . ARG A 1 142 ? -9.209 7.628 11.946 1.00 91.38 142 ARG A C 1
ATOM 1196 O O . ARG A 1 142 ? -10.180 7.004 12.355 1.00 91.38 142 ARG A O 1
ATOM 1203 N N . TYR A 1 143 ? -8.268 8.116 12.759 1.00 94.06 143 TYR A N 1
ATOM 1204 C CA . TYR A 1 143 ? -8.329 7.962 14.215 1.00 94.06 143 TYR A CA 1
ATOM 1205 C C . TYR A 1 143 ? -9.569 8.639 14.812 1.00 94.06 143 TYR A C 1
ATOM 1207 O O . TYR A 1 143 ? -10.283 8.031 15.600 1.00 94.06 143 TYR A O 1
ATOM 1215 N N . GLU A 1 144 ? -9.854 9.884 14.425 1.00 92.88 144 GLU A N 1
ATOM 1216 C CA . GLU A 1 144 ? -10.985 10.635 14.973 1.00 92.88 144 GLU A CA 1
ATOM 1217 C C . GLU A 1 144 ? -12.323 9.972 14.623 1.00 92.88 144 GLU A C 1
ATOM 1219 O O . GLU A 1 144 ? -13.180 9.821 15.494 1.00 92.88 144 GLU A O 1
ATOM 1224 N N . ILE A 1 145 ? -12.487 9.545 13.369 1.00 94.12 145 ILE A N 1
ATOM 1225 C CA . ILE A 1 145 ? -13.700 8.869 12.894 1.00 94.12 145 ILE A CA 1
ATOM 1226 C C . ILE A 1 145 ? -13.874 7.532 13.622 1.00 94.12 145 ILE A C 1
ATOM 1228 O O . ILE A 1 145 ? -14.929 7.282 14.206 1.00 94.12 145 ILE A O 1
ATOM 1232 N N . ALA A 1 146 ? -12.822 6.712 13.667 1.00 96.00 146 ALA A N 1
ATOM 1233 C CA . ALA A 1 146 ? -12.845 5.421 14.343 1.00 96.00 146 ALA A CA 1
ATOM 1234 C C . ALA A 1 146 ? -13.192 5.562 15.834 1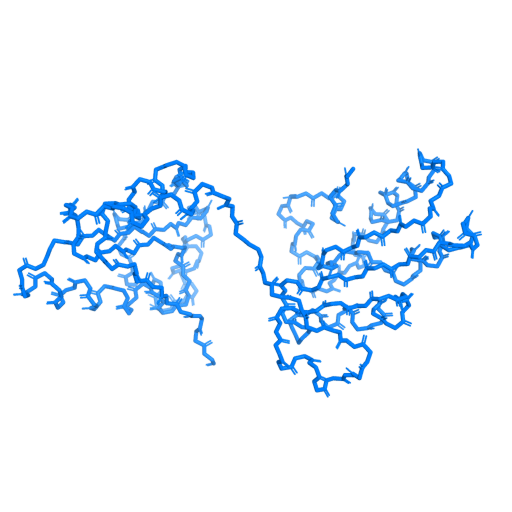.00 96.00 146 ALA A C 1
ATOM 1236 O O . ALA A 1 146 ? -14.079 4.868 16.320 1.00 96.00 146 ALA A O 1
ATOM 1237 N N . LYS A 1 147 ? -12.578 6.510 16.556 1.00 95.88 147 LYS A N 1
ATOM 1238 C CA . LYS A 1 147 ? -12.883 6.749 17.979 1.00 95.88 147 LYS A CA 1
ATOM 1239 C C . LYS A 1 147 ? -14.308 7.245 18.216 1.00 95.88 147 LYS A C 1
ATOM 1241 O O . LYS A 1 147 ? -14.882 6.933 19.257 1.00 95.88 147 LYS A O 1
ATOM 1246 N N . LYS A 1 148 ? -14.886 8.024 17.292 1.00 96.44 148 LYS A N 1
ATOM 1247 C CA . LYS A 1 148 ? -16.301 8.427 17.376 1.00 96.44 148 LYS A CA 1
ATOM 1248 C C . LYS A 1 148 ? -17.214 7.208 17.258 1.00 96.44 148 LYS A C 1
ATOM 1250 O O . LYS A 1 148 ? -18.090 7.042 18.099 1.00 96.44 148 LYS A O 1
ATOM 1255 N N . ILE A 1 149 ? -16.960 6.337 16.281 1.00 97.44 149 ILE A N 1
ATOM 1256 C CA . ILE A 1 149 ? -17.726 5.096 16.089 1.00 97.44 149 ILE A CA 1
ATOM 1257 C C . ILE A 1 149 ? -17.569 4.170 17.298 1.00 97.44 149 ILE A C 1
ATOM 1259 O O . ILE A 1 149 ? -18.565 3.705 17.841 1.00 97.44 149 ILE A O 1
ATOM 1263 N N . GLU A 1 150 ? -16.340 3.963 17.777 1.00 97.69 150 GLU A N 1
ATOM 1264 C CA . GLU A 1 150 ? -16.057 3.160 18.970 1.00 97.69 150 GLU A CA 1
ATOM 1265 C C . GLU A 1 150 ? -16.822 3.680 20.196 1.00 97.69 150 GLU A C 1
ATOM 1267 O O . GLU A 1 150 ? -17.398 2.900 20.952 1.00 97.69 150 GLU A O 1
ATOM 1272 N N . LYS A 1 151 ? -16.862 5.002 20.400 1.00 98.00 151 LYS A N 1
ATOM 1273 C CA . LYS A 1 151 ? -17.582 5.612 21.524 1.00 98.00 151 LYS A CA 1
ATOM 1274 C C . LYS A 1 151 ? -19.084 5.336 21.456 1.00 98.00 151 LYS A C 1
ATOM 1276 O O . LYS A 1 151 ? -19.664 4.962 22.473 1.00 98.00 151 LYS A O 1
ATOM 1281 N N . GLU A 1 152 ? -19.712 5.531 20.299 1.00 98.38 152 GLU A N 1
ATOM 1282 C CA . GLU A 1 152 ? -21.154 5.291 20.147 1.00 98.38 152 GLU A CA 1
ATOM 1283 C C . GLU A 1 152 ? -21.498 3.796 20.214 1.00 98.38 152 GLU A C 1
ATOM 1285 O O . GLU A 1 152 ? -22.472 3.424 20.864 1.00 98.38 152 GLU A O 1
ATOM 1290 N N . ALA A 1 153 ? -20.652 2.924 19.660 1.00 97.94 153 ALA A N 1
ATOM 1291 C CA . ALA A 1 153 ? -20.812 1.476 19.768 1.00 97.94 153 ALA A CA 1
ATOM 1292 C C . ALA A 1 153 ? -20.743 0.992 21.227 1.00 97.94 153 ALA A C 1
ATOM 1294 O O . ALA A 1 153 ? -21.613 0.246 21.673 1.00 97.94 153 ALA A O 1
ATOM 1295 N N . ASN A 1 154 ? -19.767 1.477 22.002 1.00 97.56 154 ASN A N 1
ATOM 1296 C CA . ASN A 1 154 ? -19.656 1.138 23.422 1.00 97.56 154 ASN A CA 1
ATOM 1297 C C . ASN A 1 154 ? -20.857 1.641 24.240 1.00 97.56 154 ASN A C 1
ATOM 1299 O O . ASN A 1 154 ? -21.333 0.931 25.122 1.00 97.56 154 ASN A O 1
ATOM 1303 N N . LYS A 1 155 ? -21.389 2.836 23.941 1.00 98.19 155 LYS A N 1
ATOM 1304 C CA . LYS A 1 155 ? -22.625 3.333 24.579 1.00 98.19 155 LYS A CA 1
ATOM 1305 C C . LYS A 1 155 ? -23.834 2.446 24.285 1.00 98.19 155 LYS A C 1
ATOM 1307 O O . LYS A 1 155 ? -24.698 2.311 25.142 1.00 98.19 155 LYS A O 1
ATOM 1312 N N . ALA A 1 156 ? -23.886 1.847 23.099 1.00 98.00 156 ALA A N 1
ATOM 1313 C CA . ALA A 1 156 ? -24.915 0.885 22.716 1.00 98.00 156 ALA A CA 1
ATOM 1314 C C . ALA A 1 156 ? -24.686 -0.525 23.305 1.00 98.00 156 ALA A C 1
ATOM 1316 O O . ALA A 1 156 ? -25.442 -1.442 22.998 1.00 98.00 156 ALA A O 1
ATOM 1317 N N . GLY A 1 157 ? -23.653 -0.719 24.135 1.00 97.94 157 GLY A N 1
ATOM 1318 C CA . GLY A 1 157 ? -23.333 -2.007 24.753 1.00 97.94 157 GLY A CA 1
ATOM 1319 C C . GLY A 1 157 ? -22.648 -3.007 23.817 1.00 97.94 157 GLY A C 1
ATOM 1320 O O . GLY A 1 157 ? -22.561 -4.187 24.155 1.00 97.94 157 GLY A O 1
ATOM 1321 N N . LEU A 1 158 ? -22.163 -2.560 22.654 1.00 98.12 158 LEU A N 1
ATOM 1322 C CA . LEU A 1 158 ? -21.468 -3.413 21.692 1.00 98.12 158 LEU A CA 1
ATOM 1323 C C . LEU A 1 158 ? -20.030 -3.689 22.136 1.00 98.12 158 LEU A C 1
ATOM 1325 O O . LEU A 1 158 ? -19.325 -2.804 22.623 1.00 98.12 158 LEU A O 1
ATOM 1329 N N . LYS A 1 159 ? -19.561 -4.914 21.906 1.00 98.12 159 LYS A N 1
ATOM 1330 C CA . LYS A 1 159 ? -18.178 -5.324 22.167 1.00 98.12 159 LYS A CA 1
ATOM 1331 C C . LYS A 1 159 ? -17.294 -4.908 21.000 1.00 98.12 159 LYS A C 1
ATOM 1333 O O . LYS A 1 159 ? -17.393 -5.473 19.912 1.00 98.12 159 LYS A O 1
ATOM 1338 N N . THR A 1 160 ? -16.393 -3.958 21.221 1.00 98.06 160 THR A N 1
ATOM 1339 C CA . THR A 1 160 ? -15.529 -3.424 20.158 1.00 98.06 160 THR A CA 1
ATOM 1340 C C . THR A 1 160 ? -14.058 -3.804 20.317 1.00 98.06 160 THR A C 1
ATOM 1342 O O . THR A 1 160 ? -13.555 -3.887 21.437 1.00 98.06 160 THR A O 1
ATOM 1345 N N . LEU A 1 161 ? -13.339 -3.943 19.200 1.00 98.19 161 LEU A N 1
ATOM 1346 C CA . LEU A 1 161 ? -11.872 -3.956 19.159 1.00 98.19 161 LEU A CA 1
ATOM 1347 C C . LEU A 1 161 ? -11.370 -2.895 18.183 1.00 98.19 161 LEU A C 1
ATOM 1349 O O . LEU A 1 161 ? -11.622 -2.990 16.990 1.00 98.19 161 LEU A O 1
ATOM 1353 N N . PHE A 1 162 ? -10.626 -1.906 18.671 1.00 97.88 162 PHE A N 1
ATOM 1354 C CA . PHE A 1 162 ? -10.028 -0.867 17.834 1.00 97.88 162 PHE A CA 1
ATOM 1355 C C . PHE A 1 162 ? -8.514 -0.871 18.024 1.00 97.88 162 PHE A C 1
ATOM 1357 O O . PHE A 1 162 ? -8.007 -0.624 19.116 1.00 97.88 162 PHE A O 1
ATOM 1364 N N . PHE A 1 163 ? -7.787 -1.166 16.950 1.00 97.88 163 PHE A N 1
ATOM 1365 C CA . PHE A 1 163 ? -6.334 -1.218 16.934 1.00 97.88 163 PHE A CA 1
ATOM 1366 C C . PHE A 1 163 ? -5.770 -0.151 15.999 1.00 97.88 163 PHE A C 1
ATOM 1368 O O . PHE A 1 163 ? -5.998 -0.171 14.787 1.00 97.88 163 PHE A O 1
ATOM 1375 N N . PHE A 1 164 ? -4.989 0.762 16.574 1.00 97.06 164 PHE A N 1
ATOM 1376 C CA . PHE A 1 164 ? -4.338 1.840 15.845 1.00 97.06 164 PHE A CA 1
ATOM 1377 C C . PHE A 1 164 ? -2.832 1.607 15.774 1.00 97.06 164 PHE A C 1
ATOM 1379 O O . PHE A 1 164 ? -2.148 1.549 16.796 1.00 97.06 164 PHE A O 1
ATOM 1386 N N . TYR A 1 165 ? -2.304 1.508 14.558 1.00 96.69 165 TYR A N 1
ATOM 1387 C CA . TYR A 1 165 ? -0.888 1.257 14.312 1.00 96.69 165 TYR A CA 1
ATOM 1388 C C . TYR A 1 165 ? -0.155 2.512 13.831 1.00 96.69 165 TYR A C 1
ATOM 1390 O O . TYR A 1 165 ? -0.671 3.276 13.015 1.00 96.69 165 TYR A O 1
ATOM 1398 N N . SER A 1 166 ? 1.084 2.701 14.278 1.00 94.69 166 SER A N 1
ATOM 1399 C CA . SER A 1 166 ? 2.032 3.615 13.645 1.00 94.69 16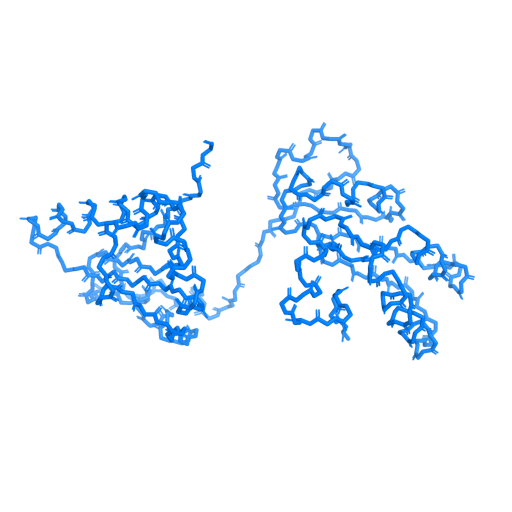6 SER A CA 1
ATOM 1400 C C . SER A 1 166 ? 3.386 2.930 13.447 1.00 94.69 166 SER A C 1
ATOM 1402 O O . SER A 1 166 ? 3.940 2.390 14.404 1.00 94.69 166 SER A O 1
ATOM 1404 N N . PRO A 1 167 ? 3.975 2.968 12.239 1.00 90.56 167 PRO A N 1
ATOM 1405 C CA . PRO A 1 167 ? 5.203 2.230 11.949 1.00 90.56 167 PRO A CA 1
ATOM 1406 C C . PRO A 1 167 ? 6.457 2.815 12.599 1.00 90.56 167 PRO A C 1
ATOM 1408 O O . PRO A 1 167 ? 7.493 2.158 12.630 1.00 90.56 167 PRO A O 1
ATOM 1411 N N . SER A 1 168 ? 6.406 4.053 13.095 1.00 90.12 168 SER A N 1
ATOM 1412 C CA . SER A 1 168 ? 7.565 4.700 13.705 1.00 90.12 168 SER A CA 1
ATOM 1413 C C . SER A 1 168 ? 7.148 5.681 14.790 1.00 90.12 168 SER A C 1
ATOM 1415 O O . SER A 1 168 ? 6.344 6.585 14.559 1.00 90.12 168 SER A O 1
ATOM 1417 N N . LYS A 1 169 ? 7.762 5.536 15.971 1.00 93.19 169 LYS A N 1
ATOM 1418 C CA . LYS A 1 169 ? 7.610 6.477 17.091 1.00 93.19 169 LYS A CA 1
ATOM 1419 C C . LYS A 1 169 ? 8.051 7.885 16.705 1.00 93.19 169 LYS A C 1
ATOM 1421 O O . LYS A 1 169 ? 7.360 8.848 17.018 1.00 93.19 169 LYS A O 1
ATOM 1426 N N . ILE A 1 170 ? 9.170 7.988 15.987 1.00 90.75 170 ILE A N 1
ATOM 1427 C CA . ILE A 1 170 ? 9.728 9.264 15.528 1.00 90.75 170 ILE A CA 1
ATOM 1428 C C . ILE A 1 170 ? 8.763 9.921 14.540 1.00 90.75 170 ILE A C 1
ATOM 1430 O O . ILE A 1 170 ? 8.411 11.084 14.711 1.00 90.75 170 ILE A O 1
ATOM 1434 N N . LEU A 1 171 ? 8.275 9.163 13.552 1.00 88.00 171 LEU A N 1
ATOM 1435 C CA . LEU A 1 171 ? 7.314 9.677 12.575 1.00 88.00 171 LEU A CA 1
ATOM 1436 C C . LEU A 1 171 ? 6.019 10.134 13.252 1.00 88.00 171 LEU A C 1
ATOM 1438 O O . LEU A 1 171 ? 5.530 11.218 12.954 1.00 88.00 171 LEU A O 1
ATOM 1442 N N . PHE A 1 172 ? 5.493 9.344 14.191 1.00 92.56 172 PHE A N 1
ATOM 1443 C CA . PHE A 1 172 ? 4.309 9.719 14.958 1.00 92.56 172 PHE A CA 1
ATOM 1444 C C . PHE A 1 172 ? 4.533 11.013 15.742 1.00 92.56 172 PHE A C 1
ATOM 1446 O O . PHE A 1 172 ? 3.697 11.907 15.683 1.00 92.56 172 PHE A O 1
ATOM 1453 N N . PHE A 1 173 ? 5.670 11.156 16.427 1.00 92.12 173 PHE A N 1
ATOM 1454 C CA . PHE A 1 173 ? 5.987 12.370 17.179 1.00 92.12 173 PHE A CA 1
ATOM 1455 C C . PHE A 1 173 ? 6.106 13.603 16.272 1.00 92.12 173 PHE A C 1
ATOM 1457 O O . PHE A 1 173 ? 5.507 14.637 16.563 1.00 92.12 173 PHE A O 1
ATOM 1464 N N . ILE A 1 174 ? 6.789 13.474 15.129 1.00 90.56 174 ILE A N 1
ATOM 1465 C CA . ILE A 1 174 ? 6.856 14.528 14.106 1.00 90.56 174 ILE A CA 1
ATOM 1466 C C . ILE A 1 174 ? 5.442 14.902 13.639 1.00 90.56 174 ILE A C 1
ATOM 1468 O O . ILE A 1 174 ? 5.089 16.079 13.616 1.00 90.56 174 ILE A O 1
ATOM 1472 N N . GLN A 1 175 ? 4.595 13.915 13.338 1.00 91.38 175 GLN A N 1
ATOM 1473 C CA . GLN A 1 175 ? 3.210 14.153 12.927 1.00 91.38 175 GLN A CA 1
ATOM 1474 C C . GLN A 1 175 ? 2.386 14.835 14.025 1.00 91.38 175 GLN A C 1
ATOM 1476 O O . GLN A 1 175 ? 1.583 15.709 13.709 1.00 91.38 175 GLN A O 1
ATOM 1481 N N . LYS A 1 176 ? 2.606 14.511 15.308 1.00 92.00 176 LYS A N 1
ATOM 1482 C CA . LYS A 1 176 ? 1.971 15.221 16.431 1.00 92.00 176 LYS A CA 1
ATOM 1483 C C . LYS A 1 176 ? 2.353 16.698 16.463 1.00 92.00 176 LYS A C 1
ATOM 1485 O O . LYS A 1 176 ? 1.496 17.517 16.767 1.00 92.00 176 LYS A O 1
ATOM 1490 N N . ILE A 1 177 ? 3.594 17.060 16.149 1.00 91.50 177 ILE A N 1
ATOM 1491 C CA . ILE A 1 177 ? 4.007 18.471 16.097 1.00 91.50 177 ILE A CA 1
ATOM 1492 C C . ILE A 1 177 ? 3.344 19.167 14.899 1.00 91.50 177 ILE A C 1
ATOM 1494 O O . ILE A 1 177 ? 2.665 20.189 15.059 1.00 91.50 177 ILE A O 1
ATOM 1498 N N . LEU A 1 178 ? 3.492 18.576 13.711 1.00 90.38 178 LEU A N 1
ATOM 1499 C CA . LEU A 1 178 ? 3.108 19.192 12.440 1.00 90.38 178 LEU A CA 1
ATOM 1500 C C . LEU A 1 178 ? 1.591 19.255 12.219 1.00 90.38 178 LEU A C 1
ATOM 1502 O O . LEU A 1 178 ? 1.095 20.245 11.687 1.00 90.38 178 LEU A O 1
ATOM 1506 N N . TYR A 1 179 ? 0.834 18.239 12.641 1.00 88.88 179 TYR A N 1
ATOM 1507 C CA . TYR A 1 179 ? -0.581 18.100 12.291 1.00 88.88 179 TYR A CA 1
ATOM 1508 C C . TYR A 1 179 ? -1.493 18.180 13.517 1.00 88.88 179 TYR A C 1
ATOM 1510 O O . TYR A 1 179 ? -1.418 17.372 14.444 1.00 88.88 179 TYR A O 1
ATOM 1518 N N . SER A 1 180 ? -2.435 19.126 13.493 1.00 86.88 180 SER A N 1
ATOM 1519 C CA . SER A 1 180 ? -3.397 19.353 14.582 1.00 86.88 180 SER A CA 1
ATOM 1520 C C . SER A 1 180 ? -4.228 18.109 14.921 1.00 86.88 180 SER A C 1
ATOM 1522 O O . SER A 1 180 ? -4.436 17.821 16.101 1.00 86.88 180 SER A O 1
ATOM 1524 N N . LYS A 1 181 ? -4.635 17.327 13.908 1.00 86.44 181 LYS A N 1
ATOM 1525 C CA . LYS A 1 181 ? -5.367 16.057 14.081 1.00 86.44 181 LYS A CA 1
ATOM 1526 C C . LYS A 1 181 ? -4.567 15.040 14.913 1.00 86.44 181 LYS A C 1
ATOM 1528 O O . LYS A 1 181 ? -5.128 14.380 15.782 1.00 86.44 181 LYS A O 1
ATOM 1533 N N . PHE A 1 182 ? -3.245 14.979 14.737 1.00 89.81 182 PHE A N 1
ATOM 1534 C CA . PHE A 1 182 ? -2.373 14.051 15.466 1.00 89.81 182 PHE A CA 1
ATOM 1535 C C . PHE A 1 182 ? -2.098 14.474 16.914 1.00 89.81 182 PHE A C 1
ATOM 1537 O O . PHE A 1 182 ? -1.876 13.620 17.779 1.00 89.81 182 PHE A O 1
ATOM 1544 N N . ARG A 1 183 ? -2.142 15.777 17.231 1.00 89.69 183 ARG A N 1
ATOM 1545 C CA . ARG A 1 183 ? -1.926 16.278 18.606 1.00 89.69 183 ARG A CA 1
ATOM 1546 C C . ARG A 1 183 ? -2.862 15.620 19.611 1.00 89.69 183 ARG A C 1
ATOM 1548 O O . ARG A 1 183 ? -2.410 15.238 20.688 1.00 89.69 183 ARG A O 1
ATOM 1555 N N . LYS A 1 184 ? -4.120 15.407 19.218 1.00 89.19 184 LYS A N 1
ATOM 1556 C CA . LYS A 1 184 ? -5.182 14.847 20.065 1.00 89.19 184 LYS A CA 1
ATOM 1557 C C . LYS A 1 184 ? -5.084 13.334 20.287 1.00 89.19 184 LYS A C 1
ATOM 1559 O O . LYS A 1 184 ? -5.770 12.821 21.160 1.00 89.19 184 LYS A O 1
ATOM 1564 N N . ILE A 1 185 ? -4.241 12.627 19.532 1.00 94.31 185 ILE A N 1
ATOM 1565 C CA . ILE A 1 185 ? -4.109 11.168 19.624 1.00 94.31 185 ILE A CA 1
ATOM 1566 C C . ILE A 1 185 ? -3.299 10.800 20.878 1.00 94.31 185 ILE A C 1
ATOM 1568 O O . ILE A 1 185 ? -2.110 11.148 20.943 1.00 94.31 185 ILE A O 1
ATOM 1572 N N . PRO A 1 186 ? -3.882 10.108 21.872 1.00 93.94 186 PRO A N 1
ATOM 1573 C CA . PRO A 1 186 ? -3.159 9.646 23.048 1.00 93.94 186 PRO A CA 1
ATOM 1574 C C . PRO A 1 186 ? -2.098 8.621 22.650 1.00 93.94 186 PRO A C 1
ATOM 1576 O O . PRO A 1 186 ? -2.376 7.702 21.889 1.00 93.94 186 PRO A O 1
ATOM 1579 N N . TYR A 1 187 ? -0.888 8.734 23.200 1.00 93.19 187 TYR A N 1
ATOM 1580 C CA . TYR A 1 187 ? 0.189 7.780 22.905 1.00 93.19 187 TYR A CA 1
ATOM 1581 C C . TYR A 1 187 ? -0.187 6.337 23.284 1.00 93.19 187 TYR A C 1
ATOM 1583 O O . TYR A 1 187 ? 0.172 5.405 22.575 1.00 93.19 187 TYR A O 1
ATOM 1591 N N . ARG A 1 188 ? -0.962 6.160 24.365 1.00 94.25 188 ARG A N 1
ATOM 1592 C CA . ARG A 1 188 ? -1.442 4.849 24.835 1.00 94.25 188 ARG A CA 1
ATOM 1593 C C . ARG A 1 188 ? -2.386 4.138 23.859 1.00 94.25 188 ARG A C 1
ATOM 1595 O O . ARG A 1 188 ? -2.512 2.924 23.936 1.00 94.25 188 ARG A O 1
ATOM 1602 N N . ASP A 1 189 ? -3.039 4.884 22.969 1.00 95.19 189 ASP A N 1
ATOM 1603 C CA . ASP A 1 189 ? -3.961 4.321 21.981 1.00 95.19 189 ASP A CA 1
ATOM 1604 C C . ASP A 1 189 ? -3.200 3.774 20.759 1.00 95.19 189 ASP A C 1
ATOM 1606 O O . ASP A 1 189 ? -3.802 3.134 19.902 1.00 95.19 189 ASP A O 1
ATOM 1610 N N . VAL A 1 190 ? -1.89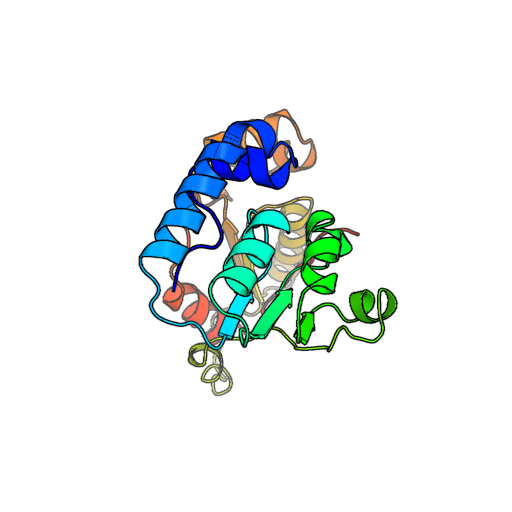0 4.036 20.651 1.00 96.56 190 VAL A N 1
ATOM 1611 C CA . VAL A 1 190 ? -1.081 3.724 19.469 1.00 96.56 190 VAL A CA 1
ATOM 1612 C C . VAL A 1 190 ? -0.150 2.550 19.736 1.00 96.56 190 VAL A C 1
ATOM 1614 O O . VAL A 1 190 ? 0.753 2.624 20.571 1.00 96.56 190 VAL A O 1
ATOM 1617 N N . SER A 1 191 ? -0.299 1.489 18.947 1.00 97.00 191 SER A N 1
ATOM 1618 C CA . SER A 1 191 ? 0.704 0.435 18.856 1.00 97.00 191 SER A CA 1
ATOM 1619 C C . SER A 1 191 ? 1.784 0.806 17.845 1.00 97.00 191 SER A C 1
ATOM 1621 O O . SER A 1 191 ? 1.502 1.203 16.714 1.00 97.00 191 SER A O 1
ATOM 1623 N N . PHE A 1 192 ? 3.042 0.599 18.231 1.00 96.06 192 PHE A N 1
ATOM 1624 C CA . PHE A 1 192 ? 4.193 0.681 17.324 1.00 96.06 192 PHE A CA 1
ATOM 1625 C C . PHE A 1 192 ? 4.680 -0.695 16.861 1.00 96.06 192 PHE A C 1
ATOM 1627 O O . PHE A 1 192 ? 5.618 -0.794 16.072 1.00 96.06 192 PHE A O 1
ATOM 1634 N N . LYS A 1 193 ? 4.036 -1.763 17.341 1.00 95.88 193 LYS A N 1
ATOM 1635 C CA . LYS A 1 193 ? 4.256 -3.136 16.894 1.00 95.88 193 LYS A CA 1
ATOM 1636 C C . LYS A 1 193 ? 3.144 -3.498 15.917 1.00 95.88 193 LYS A C 1
ATOM 1638 O O . LYS A 1 193 ? 1.968 -3.379 16.259 1.00 95.88 193 LYS A O 1
ATOM 1643 N N . SER A 1 194 ? 3.526 -3.900 14.707 1.00 94.31 194 SER A N 1
ATOM 1644 C CA . SER A 1 194 ? 2.562 -4.398 13.726 1.00 94.31 194 SER A CA 1
ATOM 1645 C C . SER A 1 194 ? 1.974 -5.723 14.208 1.00 94.31 194 SER A C 1
ATOM 1647 O O . SER A 1 194 ? 2.666 -6.507 14.863 1.00 94.31 194 SER A O 1
ATOM 1649 N N . MET A 1 195 ? 0.700 -5.935 13.904 1.00 95.31 195 MET A N 1
ATOM 1650 C CA . MET A 1 195 ? 0.002 -7.180 14.182 1.00 95.31 195 MET A CA 1
ATOM 1651 C C . MET A 1 195 ? 0.376 -8.219 13.120 1.00 95.31 195 MET A C 1
ATOM 1653 O O . MET A 1 195 ? 0.528 -7.879 11.945 1.00 95.31 195 MET A O 1
ATOM 1657 N N . LEU A 1 196 ? 0.541 -9.478 13.520 1.00 95.00 196 LEU A N 1
ATOM 1658 C CA . LEU A 1 196 ? 0.787 -10.567 12.578 1.00 95.00 196 LEU A CA 1
ATOM 1659 C C . LEU A 1 196 ? -0.464 -10.821 11.734 1.00 95.00 196 LEU A C 1
ATOM 1661 O O . LEU A 1 196 ? -1.589 -10.705 12.220 1.00 95.00 196 LEU A O 1
ATOM 1665 N N . SER A 1 197 ? -0.286 -11.246 10.483 1.00 92.00 197 SER A N 1
ATOM 1666 C CA . SER A 1 197 ? -1.419 -11.548 9.598 1.00 92.00 197 SER A CA 1
ATOM 1667 C C . SER A 1 197 ? -2.377 -12.582 10.203 1.00 92.00 197 SER A C 1
ATOM 1669 O O . SER A 1 197 ? -3.587 -12.440 10.071 1.00 92.00 197 SER A O 1
ATOM 1671 N N . SER A 1 198 ? -1.859 -13.581 10.926 1.00 92.81 198 SER A N 1
ATOM 1672 C CA . SER A 1 198 ? -2.671 -14.582 11.631 1.00 92.81 198 SER A CA 1
ATOM 1673 C C . SER A 1 198 ? -3.518 -13.988 12.761 1.00 92.81 198 SER A C 1
ATOM 1675 O O . SER A 1 198 ? -4.661 -14.398 12.946 1.00 92.81 198 SER A O 1
ATOM 1677 N N . GLU A 1 199 ? -2.997 -13.002 13.495 1.00 95.00 199 GLU A N 1
ATOM 1678 C CA . GLU A 1 199 ? -3.741 -12.294 14.542 1.00 95.00 199 GLU A CA 1
ATOM 1679 C C . GLU A 1 199 ? -4.869 -11.448 13.931 1.00 95.00 199 GLU A C 1
ATOM 1681 O O . GLU A 1 199 ? -5.990 -11.474 14.438 1.00 95.00 199 GLU A O 1
ATOM 1686 N N . ILE A 1 200 ? -4.599 -10.762 12.810 1.00 94.94 200 ILE A N 1
ATOM 1687 C CA . ILE A 1 200 ? -5.605 -9.993 12.056 1.00 94.94 200 ILE A CA 1
ATOM 1688 C C . ILE A 1 200 ? -6.726 -10.920 11.581 1.00 94.94 200 ILE A C 1
ATOM 1690 O O . ILE A 1 200 ? -7.896 -10.644 11.836 1.00 94.94 200 ILE A O 1
ATOM 1694 N N . ILE A 1 201 ? -6.372 -12.037 10.935 1.00 92.56 201 ILE A N 1
ATOM 1695 C CA . ILE A 1 201 ? -7.333 -13.041 10.455 1.00 92.56 201 ILE A CA 1
ATOM 1696 C C . ILE A 1 201 ? -8.176 -13.566 11.617 1.00 92.56 201 ILE A C 1
ATOM 1698 O O . ILE A 1 201 ? -9.395 -13.621 11.503 1.00 92.56 201 ILE A O 1
ATOM 1702 N N . ASN A 1 202 ? -7.560 -13.883 12.758 1.00 92.88 202 ASN A N 1
ATOM 1703 C CA . ASN A 1 202 ? -8.291 -14.349 13.933 1.00 92.88 202 ASN A CA 1
ATOM 1704 C C . ASN A 1 202 ? -9.252 -13.285 14.491 1.00 92.88 202 ASN A C 1
ATOM 1706 O O . ASN A 1 202 ? -10.362 -13.618 14.904 1.00 92.88 202 ASN A O 1
ATOM 1710 N N . ILE A 1 203 ? -8.870 -12.005 14.506 1.00 95.06 203 ILE A N 1
ATOM 1711 C CA . ILE A 1 203 ? -9.781 -10.927 14.918 1.00 95.06 203 ILE A CA 1
ATOM 1712 C C . ILE A 1 203 ? -10.948 -10.818 13.942 1.00 95.06 203 ILE A C 1
ATOM 1714 O O . ILE A 1 203 ? -12.091 -10.769 14.392 1.00 95.06 203 ILE A O 1
ATOM 1718 N N . PHE A 1 204 ? -10.682 -10.820 12.636 1.00 93.69 204 PHE A N 1
ATOM 1719 C CA . PHE A 1 204 ? -11.716 -10.754 11.602 1.00 93.69 204 PHE A CA 1
ATOM 1720 C C . PHE A 1 204 ? -12.669 -11.945 11.693 1.00 93.69 204 PHE A C 1
ATOM 1722 O O . PHE A 1 204 ? -13.877 -11.743 11.734 1.00 93.69 204 PHE A O 1
ATOM 1729 N N . TYR A 1 205 ? -12.137 -13.155 11.875 1.00 92.00 205 TYR A N 1
ATOM 1730 C CA . TYR A 1 205 ? -12.914 -14.371 12.120 1.00 92.00 205 TYR A CA 1
ATOM 1731 C C . TYR A 1 205 ? -13.856 -14.254 13.321 1.00 92.00 205 TYR A C 1
ATOM 1733 O O . TYR A 1 205 ? -14.973 -14.767 13.315 1.00 92.00 205 TYR A O 1
ATOM 1741 N N . ASN A 1 206 ? -13.421 -13.556 14.368 1.00 93.88 206 ASN A N 1
ATOM 1742 C CA . ASN A 1 206 ? -14.186 -13.361 15.595 1.00 93.88 206 ASN A CA 1
ATOM 1743 C C . ASN A 1 206 ? -14.984 -12.045 15.623 1.00 93.88 206 ASN A C 1
ATOM 1745 O O . ASN A 1 206 ? -15.469 -11.666 16.694 1.00 93.88 206 ASN A O 1
ATOM 1749 N N . SER A 1 207 ? -15.122 -11.347 14.493 1.00 94.75 207 SER A N 1
ATOM 1750 C CA . SER A 1 207 ? -15.828 -10.066 14.395 1.00 94.75 207 SER A CA 1
ATOM 1751 C C . SER A 1 207 ? -17.076 -10.180 13.536 1.00 94.75 207 SER A C 1
ATOM 1753 O O . SER A 1 207 ? -17.010 -10.648 12.406 1.00 94.75 207 SER A O 1
ATOM 1755 N N . LYS A 1 208 ? -18.205 -9.684 14.044 1.00 94.38 208 LYS A N 1
ATOM 1756 C CA . LYS A 1 208 ? -19.453 -9.614 13.276 1.00 94.38 208 LYS A CA 1
ATOM 1757 C C . LYS A 1 208 ? -19.374 -8.576 12.152 1.00 94.38 208 LYS A C 1
ATOM 1759 O O . LYS A 1 208 ? -19.910 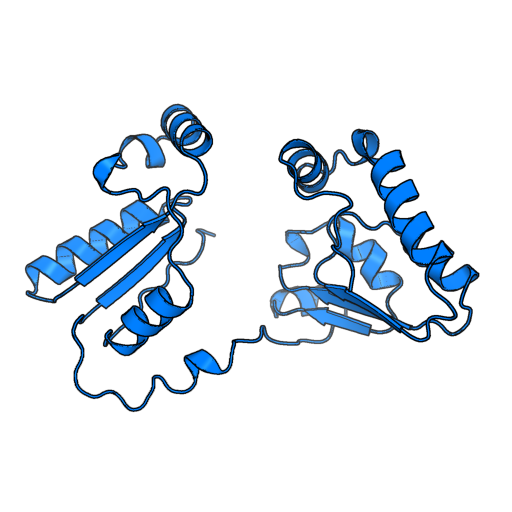-8.793 11.072 1.00 94.38 208 LYS A O 1
ATOM 1764 N N . VAL A 1 209 ? -18.721 -7.444 12.418 1.00 94.81 209 VAL A N 1
ATOM 1765 C CA . VAL A 1 209 ? -18.502 -6.354 11.460 1.00 94.81 209 VAL A CA 1
ATOM 1766 C C . VAL A 1 209 ? -17.038 -5.927 11.500 1.00 94.81 209 VAL A C 1
ATOM 1768 O O . VAL A 1 209 ? -16.467 -5.737 12.576 1.00 94.81 209 VAL A O 1
ATOM 1771 N N . ILE A 1 210 ? -16.447 -5.736 10.322 1.00 95.38 210 ILE A N 1
ATOM 1772 C CA . ILE A 1 210 ? -15.127 -5.125 10.153 1.00 95.38 210 ILE A CA 1
ATOM 1773 C C . ILE A 1 210 ? -15.349 -3.703 9.645 1.00 95.38 210 ILE A C 1
ATOM 1775 O O . ILE A 1 210 ? -15.945 -3.493 8.591 1.00 95.38 210 ILE A O 1
ATOM 1779 N N . LEU A 1 211 ? -14.889 -2.725 10.413 1.00 96.94 211 LEU A N 1
ATOM 1780 C CA . LEU A 1 211 ? -14.918 -1.321 10.040 1.00 96.94 211 LEU A CA 1
ATOM 1781 C C . LEU A 1 211 ? -13.672 -0.991 9.215 1.00 96.94 211 LEU A C 1
ATOM 1783 O O . LEU A 1 211 ? -12.552 -1.099 9.716 1.00 96.94 211 LEU A O 1
ATOM 1787 N N . ASP A 1 212 ? -13.880 -0.517 7.989 1.00 94.06 212 ASP A N 1
ATOM 1788 C CA . ASP A 1 212 ? -12.844 0.114 7.172 1.00 94.06 212 ASP A CA 1
ATOM 1789 C C . ASP A 1 212 ? -13.159 1.602 6.969 1.00 94.06 212 ASP A C 1
ATOM 1791 O O . ASP A 1 212 ? -14.317 2.010 6.876 1.00 94.06 212 ASP A O 1
ATOM 1795 N N . ILE A 1 213 ? -12.115 2.430 6.956 1.00 92.31 213 ILE A N 1
ATOM 1796 C CA . ILE A 1 213 ? -12.223 3.886 6.825 1.00 92.31 213 ILE A CA 1
ATOM 1797 C C . ILE A 1 213 ? -11.241 4.333 5.749 1.00 92.31 213 ILE A C 1
ATOM 1799 O O . ILE A 1 213 ? -10.012 4.321 5.938 1.00 92.31 213 ILE A O 1
ATOM 1803 N N . ASN A 1 214 ? -11.799 4.779 4.629 1.00 85.88 214 ASN A N 1
ATOM 1804 C CA . ASN A 1 214 ? -11.051 5.273 3.486 1.00 85.88 214 ASN A CA 1
ATOM 1805 C C . ASN A 1 214 ? -10.307 6.579 3.803 1.00 85.88 214 ASN A C 1
ATOM 1807 O O . ASN A 1 214 ? -10.557 7.262 4.797 1.00 85.88 214 ASN A O 1
ATOM 1811 N N . HIS A 1 215 ? -9.357 6.926 2.938 1.00 76.62 215 HIS A N 1
ATOM 1812 C CA . HIS A 1 215 ? -8.702 8.224 3.010 1.00 76.62 215 HIS A CA 1
ATOM 1813 C C . HIS A 1 215 ? -9.718 9.340 2.691 1.00 76.62 215 HIS A C 1
ATOM 1815 O O . HIS A 1 215 ? -10.541 9.143 1.788 1.00 76.62 215 HIS A O 1
ATOM 1821 N N . PRO A 1 216 ? -9.672 10.501 3.376 1.00 77.69 216 PRO A N 1
ATOM 1822 C CA . PRO A 1 216 ? -10.483 11.652 2.989 1.00 77.69 216 PRO A CA 1
ATOM 1823 C C . PRO A 1 216 ? -10.206 12.030 1.527 1.00 77.69 216 PRO A C 1
ATOM 1825 O O . PRO A 1 216 ? -9.054 11.952 1.084 1.00 77.69 216 PRO A O 1
ATOM 1828 N N . LYS A 1 217 ? -11.268 12.382 0.796 1.00 59.03 217 LYS A N 1
ATOM 1829 C CA . LYS A 1 217 ? -11.174 12.933 -0.562 1.00 59.03 217 LYS A CA 1
ATOM 1830 C C . LYS A 1 217 ? -10.681 14.375 -0.522 1.00 59.03 217 LYS A C 1
ATOM 1832 O O . LYS A 1 217 ? -11.054 15.087 0.438 1.00 59.03 217 LYS A O 1
#

Organism: NCBI:txid1780362

pLDDT: mean 91.37, std 6.26, range [59.03, 98.38]

Foldseek 3Di:
DDDLFLDDDPVSVVCLQVVVCVVCVVSLVVSLVVVLVPDDAAQEDEAEAHRRDAPVSVVVSCVSHVNYAYEYEYADACVSVVRCVVVCVVHPAAEYQDPVNCVVDVRYHYDHDDDDCLLVVLPPDPAAPFQEEEADEDDDCPVVVVVVVVVVCVVVVTHYHYAYEDCDPVVLVVCCVVPPSSVPDDPVRYDNDDDDPVRVSVNSSRYNYYDDDDDDD

Sequence (217 aa):
MYDERPKNDFFTKVFIRLGIKVFIKNKINIYYNNILENSLKLDYVFIISPESITVEIINKFKDKNPNLKIIIYMWDSIKNKKNALPLINLADKSFTFDDGDLLIREDIEFLPLFYTKNYSDIFENTKFKYDISFIGTIHSDRYEIAKKIEKEANKAGLKTLFFFYSPSKILFFIQKILYSKFRKIPYRDVSFKSMLSSEIINIFYNSKVILDINHPK

Secondary structure (DSSP, 8-state):
---SSS--SHHHHHHHHTT-GGGGHHHHHHHHHHHHHH----SEEEEES-SS--HHHHHHHHHH-TTPEEEEEESS-GGG-TTTHHHHTT-SEEEES-GGGGGT-TTEEE-PPP--GGGGGGTT----SEEEEEEEE--TTHHHHHHHHHHHHHHTT--EEEEEE-S-HHHHHHHHHH-HHHHTS-GGGEE-SPPPHHHHHHHHHTEEEE---PPP-

Radius of gyration: 21.46 Å; chains: 1; bounding box: 48×40×54 Å